Protein AF-A0A383ENG4-F1 (afdb_monomer_lite)

InterPro domains:
  IPR001962 Asparagine synthase [PF00733] (204-230)
  IPR014729 Rossmann-like alpha/beta/alpha sandwich fold [G3DSA:3.40.50.620] (189-230)
  IPR017932 Glutamine amidotransferase type 2 domain [PF13537] (12-129)
  IPR017932 Glutamine amidotransferase type 2 domain [PS51278] (1-176)
  IPR029055 Nucleophile aminohydrolases, N-terminal [G3DSA:3.60.20.10] (2-185)
  IPR029055 Nucleophile aminohydrolases, N-terminal [SSF56235] (5-185)
  IPR033738 Asparagine synthase, N-terminal domain [cd00712] (1-185)
  IPR051786 Asparagine Synthetase/Amidase [PTHR43284] (6-230)

pLDDT: mean 93.44, std 6.26, range [70.19, 98.75]

Foldseek 3Di:
DDDDPQDDDDDDDDAWWFNDPPDPQDAAPVNQKTKDKDKAFLCLVVLVVVLVVVPGDDPTRGSRVSLRSLCVVPPLLSLVPTDIAIWMWMAGNVQRKIKTAGAQQNNQWKKWFQFPLDIFIDSDPVVRVVPVRFAAAADVVQVVCCVVVVHGDFQDDRGPRMGIQDHQWMWMDHPSDIDIDRNDDDDPCVPVPDPDDPVVVVVVVVVVVVVVVVSVPDTPDDDDDDDDPD

Sequence (230 aa):
FHSGPQVCLGMRRLKVIDLMTGAQPMSDEHNRIHLVFNGEIYNFRELRDRLQAKGHQFKTQSDTEVIIHLYEDEGEDFVRHLRGMFAIALWDSVDRTLVLARDRLGKKPLYYALTDGRLCFASELTALVEDSSIDTDLDPIAIDEYLTYLFIPHPRTPYRGAKKLPPATVAVFRDGQLRQNRYWTVDYRLGETDRRSEEDLVDELDDRLCESVRLRLESDVPLGAFLSGG

Structure (mmCIF, N/CA/C/O backbone):
data_AF-A0A383ENG4-F1
#
_entry.id   AF-A0A383ENG4-F1
#
loop_
_atom_site.group_PDB
_atom_site.id
_atom_site.type_symbol
_atom_site.label_atom_id
_atom_site.label_alt_id
_atom_site.label_comp_id
_atom_site.label_asym_id
_atom_site.label_entity_id
_atom_site.label_seq_id
_atom_site.pdbx_PDB_ins_code
_atom_site.Cartn_x
_atom_site.Cartn_y
_atom_site.Cartn_z
_atom_site.occupancy
_atom_site.B_iso_or_equiv
_atom_site.auth_seq_id
_atom_site.auth_comp_id
_atom_site.auth_asym_id
_atom_site.auth_atom_id
_atom_site.pdbx_PDB_model_num
ATOM 1 N N . PHE A 1 1 ? 2.887 -2.446 19.125 1.00 83.25 1 PHE A N 1
ATOM 2 C CA . PHE A 1 1 ? 1.531 -2.033 18.710 1.00 83.25 1 PHE A CA 1
ATOM 3 C C . PHE A 1 1 ? 1.267 -0.640 19.266 1.00 83.25 1 PHE A C 1
ATOM 5 O O . PHE A 1 1 ? 1.902 -0.270 20.245 1.00 83.25 1 PHE A O 1
ATOM 12 N N . HIS A 1 2 ? 0.379 0.121 18.638 1.00 87.69 2 HIS A N 1
ATOM 13 C CA . HIS A 1 2 ? -0.163 1.390 19.116 1.00 87.69 2 HIS A CA 1
ATOM 14 C C . HIS A 1 2 ? -1.651 1.159 19.370 1.00 87.69 2 HIS A C 1
ATOM 16 O O . HIS A 1 2 ? -2.328 0.585 18.520 1.00 87.69 2 HIS A O 1
ATOM 22 N N . SER A 1 3 ? -2.142 1.560 20.536 1.00 91.50 3 SER A N 1
ATOM 23 C CA . SER A 1 3 ? -3.540 1.394 20.927 1.00 91.50 3 SER A CA 1
ATOM 24 C C . SER A 1 3 ? -4.029 2.722 21.477 1.00 91.50 3 SER A C 1
ATOM 26 O O . SER A 1 3 ? -3.598 3.143 22.549 1.00 91.50 3 SER A O 1
ATOM 28 N N . GLY A 1 4 ? -4.906 3.379 20.731 1.00 87.69 4 GLY A N 1
ATOM 29 C CA . GLY A 1 4 ? -5.598 4.593 21.139 1.00 87.69 4 GLY A CA 1
ATOM 30 C C . GLY A 1 4 ? -7.110 4.363 21.223 1.00 87.69 4 GLY A C 1
ATOM 31 O O . GLY A 1 4 ? -7.597 3.301 20.838 1.00 87.69 4 GLY A O 1
ATOM 32 N N . PRO A 1 5 ? -7.887 5.358 21.682 1.00 84.44 5 PRO A N 1
ATOM 33 C CA . PRO A 1 5 ? -9.343 5.230 21.793 1.00 84.44 5 PRO A CA 1
ATOM 34 C C . PRO A 1 5 ? -10.063 4.989 20.456 1.00 84.44 5 PRO A C 1
ATOM 36 O O . PRO A 1 5 ? -11.175 4.475 20.448 1.00 84.44 5 PRO A O 1
ATOM 39 N N . GLN A 1 6 ? -9.454 5.401 19.338 1.00 90.19 6 GLN A N 1
ATOM 40 C CA . GLN A 1 6 ? -10.071 5.391 18.004 1.00 90.19 6 GLN A CA 1
ATOM 41 C C . GLN A 1 6 ? -9.390 4.439 17.017 1.00 90.19 6 GLN A C 1
ATOM 43 O O . GLN A 1 6 ? -9.968 4.131 15.979 1.00 90.19 6 GLN A O 1
ATOM 48 N N . VAL A 1 7 ? -8.172 3.980 17.318 1.00 94.19 7 VAL A N 1
ATOM 49 C CA . VAL A 1 7 ? -7.390 3.144 16.407 1.00 94.19 7 VAL A CA 1
ATOM 50 C C . VAL A 1 7 ? -6.487 2.189 17.179 1.00 94.19 7 VAL A C 1
ATOM 52 O O . VAL A 1 7 ? -5.879 2.557 18.186 1.00 94.19 7 VAL A O 1
ATOM 55 N N . CYS A 1 8 ? -6.346 0.976 16.655 1.00 94.56 8 CYS A N 1
ATOM 56 C CA . CYS A 1 8 ? -5.338 0.016 17.078 1.00 94.56 8 CYS A CA 1
ATOM 57 C C . CYS A 1 8 ? -4.492 -0.370 15.862 1.00 94.56 8 CYS A C 1
ATOM 59 O O . CYS A 1 8 ? -5.024 -0.832 14.857 1.00 94.56 8 CYS A O 1
ATOM 61 N N . LEU A 1 9 ? -3.174 -0.188 15.955 1.00 95.69 9 LEU A N 1
ATOM 62 C CA . LEU A 1 9 ? -2.215 -0.520 14.902 1.00 95.69 9 LEU A CA 1
ATOM 63 C C . LEU A 1 9 ? -1.193 -1.532 15.429 1.00 95.69 9 LEU A C 1
ATOM 65 O O . LEU A 1 9 ? -0.516 -1.307 16.437 1.00 95.69 9 LEU A O 1
ATOM 69 N N . GLY A 1 10 ? -1.045 -2.655 14.733 1.00 92.88 10 GLY A N 1
ATOM 70 C CA . GLY A 1 10 ? -0.107 -3.722 15.076 1.00 92.88 10 GLY A CA 1
ATOM 71 C C . GLY A 1 10 ? 0.861 -4.007 13.935 1.00 92.88 10 GLY A C 1
ATOM 72 O O . GLY A 1 10 ? 0.494 -3.905 12.770 1.00 92.88 10 GLY A O 1
ATOM 73 N N . MET A 1 11 ? 2.096 -4.385 14.269 1.00 92.06 11 MET A N 1
ATOM 74 C CA . MET A 1 11 ? 3.079 -4.833 13.285 1.00 92.06 11 MET A CA 1
ATOM 75 C C . MET A 1 11 ? 3.962 -5.932 13.871 1.00 92.06 11 MET A C 1
ATOM 77 O O . MET A 1 11 ? 4.485 -5.792 14.978 1.00 92.06 11 MET A O 1
ATOM 81 N N . ARG A 1 12 ? 4.172 -6.999 13.094 1.00 86.06 12 ARG A N 1
ATOM 82 C CA . ARG A 1 12 ? 5.253 -7.968 13.302 1.00 86.06 12 ARG A CA 1
ATOM 83 C C . ARG A 1 12 ? 6.287 -7.753 12.203 1.00 86.06 12 ARG A C 1
ATOM 85 O O . ARG A 1 12 ? 6.073 -8.126 11.055 1.00 86.06 12 ARG A O 1
ATOM 92 N N . ARG A 1 13 ? 7.387 -7.092 12.556 1.00 81.75 13 ARG A N 1
ATOM 93 C CA . ARG A 1 13 ? 8.372 -6.585 11.598 1.00 81.75 13 ARG A CA 1
ATOM 94 C C . ARG A 1 13 ? 9.387 -7.649 11.176 1.00 81.75 13 ARG A C 1
ATOM 96 O O . ARG A 1 13 ? 10.045 -8.233 12.032 1.00 81.75 13 ARG A O 1
ATOM 103 N N . LEU A 1 14 ? 9.589 -7.801 9.866 1.00 78.12 14 LEU A N 1
ATOM 104 C CA . LEU A 1 14 ? 10.816 -8.371 9.302 1.00 78.12 14 LEU A CA 1
ATOM 105 C C . LEU A 1 14 ? 11.847 -7.243 9.161 1.00 78.12 14 LEU A C 1
ATOM 107 O O . LEU A 1 14 ? 11.573 -6.243 8.501 1.00 78.12 14 LEU A O 1
ATOM 111 N N . LYS A 1 15 ? 13.000 -7.362 9.821 1.00 79.12 15 LYS A N 1
ATOM 112 C CA . LYS A 1 15 ? 14.029 -6.313 9.829 1.00 79.12 15 LYS A CA 1
ATOM 113 C C . LYS A 1 15 ? 14.985 -6.503 8.643 1.00 79.12 15 LYS A C 1
ATOM 115 O O . LYS A 1 15 ? 15.736 -7.472 8.649 1.00 79.12 15 LYS A O 1
ATOM 120 N N . VAL A 1 16 ? 14.938 -5.602 7.656 1.00 72.31 16 VAL A N 1
ATOM 121 C CA . VAL A 1 16 ? 15.800 -5.633 6.449 1.00 72.31 16 VAL A CA 1
ATOM 122 C C . VAL A 1 16 ? 16.576 -4.323 6.279 1.00 72.31 16 VAL A C 1
ATOM 124 O O . VAL A 1 16 ? 17.795 -4.363 6.189 1.00 72.31 16 VAL A O 1
ATOM 127 N N . ILE A 1 17 ? 15.885 -3.178 6.306 1.00 72.62 17 ILE A N 1
ATOM 128 C CA . ILE A 1 17 ? 16.472 -1.823 6.317 1.00 72.62 17 ILE A CA 1
ATOM 129 C C . ILE A 1 17 ? 16.330 -1.248 7.722 1.00 72.62 17 ILE A C 1
ATOM 131 O O . ILE A 1 17 ? 15.268 -1.391 8.313 1.00 72.62 17 ILE A O 1
ATOM 135 N N . ASP A 1 18 ? 17.345 -0.588 8.265 1.00 72.06 18 ASP A N 1
ATOM 136 C CA . ASP A 1 18 ? 17.361 0.018 9.595 1.00 72.06 18 ASP A CA 1
ATOM 137 C C . ASP A 1 18 ? 16.889 -0.955 10.695 1.00 72.06 18 ASP A C 1
ATOM 139 O O . ASP A 1 18 ? 15.727 -1.008 11.134 1.00 72.06 18 ASP A O 1
ATOM 143 N N . LEU A 1 19 ? 17.828 -1.786 11.143 1.00 71.69 19 LEU A N 1
ATOM 144 C CA . LEU A 1 19 ? 17.577 -2.860 12.107 1.00 71.69 19 LEU A CA 1
ATOM 145 C C . LEU A 1 19 ? 17.251 -2.347 13.523 1.00 71.69 19 LEU A C 1
ATOM 147 O O . LEU A 1 19 ? 16.670 -3.094 14.328 1.00 71.69 19 LEU A O 1
ATOM 151 N N . MET A 1 20 ? 17.601 -1.091 13.815 1.00 70.19 20 MET A N 1
ATOM 152 C CA . MET A 1 20 ? 17.610 -0.528 15.165 1.00 70.19 20 MET A CA 1
ATOM 153 C C . MET A 1 20 ? 16.510 0.509 15.380 1.00 70.19 20 MET A C 1
ATOM 155 O O . MET A 1 20 ? 15.777 0.394 16.361 1.00 70.19 20 MET A O 1
ATOM 159 N N . THR A 1 21 ? 16.357 1.477 14.474 1.00 74.62 21 THR A N 1
ATOM 160 C CA . THR A 1 21 ? 15.450 2.622 14.653 1.00 74.62 21 THR A CA 1
ATOM 161 C C . THR A 1 21 ? 14.155 2.530 13.848 1.00 74.62 21 THR A C 1
ATOM 163 O O . THR A 1 21 ? 13.202 3.235 14.162 1.00 74.62 21 THR A O 1
ATOM 166 N N . GLY A 1 22 ? 14.036 1.581 12.913 1.00 75.31 22 GLY A N 1
ATOM 167 C CA . GLY A 1 22 ? 12.815 1.332 12.128 1.00 75.31 22 GLY A CA 1
ATOM 168 C C . GLY A 1 22 ? 11.678 0.621 12.883 1.00 75.31 22 GLY A C 1
ATOM 169 O O . GLY A 1 22 ? 11.011 -0.248 12.317 1.00 75.31 22 GLY A O 1
ATOM 170 N N . ALA A 1 23 ? 11.490 0.887 14.178 1.00 86.12 23 ALA A N 1
ATOM 171 C CA . ALA A 1 23 ? 10.415 0.275 14.961 1.00 86.12 23 ALA A CA 1
ATOM 172 C C . ALA A 1 23 ? 9.034 0.760 14.486 1.00 86.12 23 ALA A C 1
ATOM 174 O O . ALA A 1 23 ? 8.867 1.915 14.108 1.00 86.12 23 ALA A O 1
ATOM 175 N N . GLN A 1 24 ? 8.040 -0.134 14.518 1.00 90.81 24 GLN A N 1
ATOM 176 C CA . GLN A 1 24 ? 6.669 0.169 14.107 1.00 90.81 24 GLN A CA 1
ATOM 177 C C . GLN A 1 24 ? 5.644 -0.293 15.164 1.00 90.81 24 GLN A C 1
ATOM 179 O O . GLN A 1 24 ? 5.852 -1.341 15.790 1.00 90.81 24 GLN A O 1
ATOM 184 N N . PRO A 1 25 ? 4.510 0.411 15.346 1.00 94.06 25 PRO A N 1
ATOM 185 C CA . PRO A 1 25 ? 4.087 1.605 14.604 1.00 94.06 25 PRO A CA 1
ATOM 186 C C . PRO A 1 25 ? 5.011 2.808 14.817 1.00 94.06 25 PRO A C 1
ATOM 188 O O . PRO A 1 25 ? 5.481 3.026 15.931 1.00 94.06 25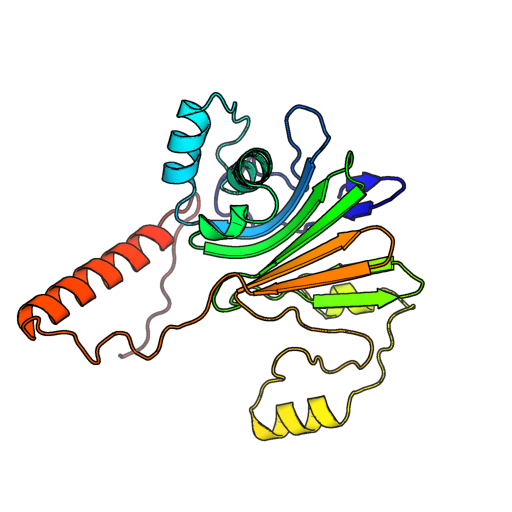 PRO A O 1
ATOM 191 N N . MET A 1 26 ? 5.301 3.528 13.738 1.00 94.56 26 MET A N 1
ATOM 192 C CA . MET A 1 26 ? 6.148 4.723 13.744 1.00 94.56 26 MET A CA 1
ATOM 193 C C . MET A 1 26 ? 5.263 5.965 13.818 1.00 94.56 26 MET A C 1
ATOM 195 O O . MET A 1 26 ? 4.140 5.929 13.317 1.00 94.56 26 MET A O 1
ATOM 199 N N . SER A 1 27 ? 5.744 7.044 14.430 1.00 94.75 27 SER A N 1
ATOM 200 C CA . SER A 1 27 ? 5.026 8.316 14.483 1.00 94.75 27 SER A CA 1
ATOM 201 C C . SER A 1 27 ? 5.894 9.498 14.082 1.00 94.75 27 SER A C 1
ATOM 203 O O . SER A 1 27 ? 7.119 9.426 14.178 1.00 94.75 27 SER A O 1
ATOM 205 N N . ASP A 1 28 ? 5.234 10.582 13.686 1.00 93.81 28 ASP A N 1
ATOM 206 C CA . ASP A 1 28 ? 5.845 11.895 13.464 1.00 93.81 28 ASP A CA 1
ATOM 207 C C . ASP A 1 28 ? 6.369 12.527 14.776 1.00 93.81 28 ASP A C 1
ATOM 209 O O . ASP A 1 28 ? 6.313 11.954 15.874 1.00 93.81 28 ASP A O 1
ATOM 213 N N . GLU A 1 29 ? 6.893 13.747 14.671 1.00 91.50 29 GLU A N 1
ATOM 214 C CA . GLU A 1 29 ? 7.417 14.574 15.766 1.00 91.50 29 GLU A CA 1
ATOM 215 C C . GLU A 1 29 ? 6.371 14.887 16.821 1.00 91.50 29 GLU A C 1
ATOM 217 O O . GLU A 1 29 ? 6.707 14.965 18.006 1.00 91.50 29 GLU A O 1
ATOM 222 N N . HIS A 1 30 ? 5.115 15.010 16.406 1.00 91.19 30 HIS A N 1
ATOM 223 C CA . HIS A 1 30 ? 4.033 15.480 17.254 1.00 91.19 30 HIS A CA 1
ATOM 224 C C . HIS A 1 30 ? 3.153 14.347 17.794 1.00 91.19 30 HIS A C 1
ATOM 226 O O . HIS A 1 30 ? 2.215 14.626 18.538 1.00 91.19 30 HIS A O 1
ATOM 232 N N . ASN A 1 31 ? 3.455 13.078 17.476 1.00 91.50 31 ASN A N 1
ATOM 233 C CA . ASN A 1 31 ? 2.575 11.930 17.744 1.00 91.50 31 ASN A CA 1
ATOM 234 C C . ASN A 1 31 ? 1.152 12.138 17.193 1.00 91.50 31 ASN A C 1
ATOM 236 O O . ASN A 1 31 ? 0.167 11.712 17.796 1.00 91.50 31 ASN A O 1
ATOM 240 N N . ARG A 1 32 ? 1.045 12.836 16.062 1.00 93.50 32 ARG A N 1
ATOM 241 C CA . ARG A 1 32 ? -0.195 13.050 15.328 1.00 93.50 32 ARG A CA 1
ATOM 242 C C . ARG A 1 32 ? -0.447 11.908 14.352 1.00 93.50 32 ARG A C 1
ATOM 244 O O . ARG A 1 32 ? -1.579 11.421 14.276 1.00 93.50 32 ARG A O 1
ATOM 251 N N . ILE A 1 33 ? 0.579 11.548 13.585 1.00 96.00 33 ILE A N 1
ATOM 252 C CA . ILE A 1 33 ? 0.518 10.550 12.522 1.00 96.00 33 ILE A CA 1
ATOM 253 C C . ILE A 1 33 ? 1.112 9.253 13.053 1.00 96.00 33 ILE A C 1
ATOM 255 O O . ILE A 1 33 ? 2.195 9.255 13.630 1.00 96.00 33 ILE A O 1
ATOM 259 N N . HIS A 1 34 ? 0.422 8.134 12.841 1.00 96.31 34 HIS A N 1
ATOM 260 C CA . HIS A 1 34 ? 0.905 6.806 13.209 1.00 96.31 34 HIS A CA 1
ATOM 261 C C . HIS A 1 34 ? 0.855 5.861 12.013 1.00 96.31 34 HIS A C 1
ATOM 263 O O . HIS A 1 34 ? -0.188 5.695 11.390 1.00 96.31 34 HIS A O 1
ATOM 269 N N . LEU A 1 35 ? 1.967 5.197 11.719 1.00 96.69 35 LEU A N 1
ATOM 270 C CA . LEU A 1 35 ? 2.151 4.385 10.523 1.00 96.69 35 LEU A CA 1
ATOM 271 C C . LEU A 1 35 ? 2.521 2.942 10.875 1.00 96.69 35 LEU A C 1
ATOM 273 O O . LEU A 1 35 ? 3.434 2.690 11.665 1.00 96.69 35 LEU A O 1
ATOM 277 N N . VAL A 1 36 ? 1.863 1.992 10.212 1.00 96.62 36 VAL A N 1
ATOM 278 C CA . VAL A 1 36 ? 2.361 0.624 10.021 1.00 96.62 36 VAL A CA 1
ATOM 279 C C . VAL A 1 36 ? 2.479 0.305 8.535 1.00 96.62 36 VAL A C 1
ATOM 281 O O . VAL A 1 36 ? 1.698 0.767 7.703 1.00 96.62 36 VAL A O 1
ATOM 284 N N . PHE A 1 37 ? 3.482 -0.494 8.204 1.00 92.38 37 PHE A N 1
ATOM 285 C CA . PHE A 1 37 ? 3.969 -0.664 6.849 1.00 92.38 37 PHE A CA 1
ATOM 286 C C . PHE A 1 37 ? 4.561 -2.065 6.663 1.00 92.38 37 PHE A C 1
ATOM 288 O O . PHE A 1 37 ? 5.521 -2.450 7.334 1.00 92.38 37 PHE A O 1
ATOM 295 N N . ASN A 1 38 ? 3.999 -2.826 5.721 1.00 94.88 38 ASN A N 1
ATOM 296 C CA . ASN A 1 38 ? 4.577 -4.073 5.222 1.00 94.88 38 ASN A CA 1
ATOM 297 C C . ASN A 1 38 ? 5.061 -3.842 3.797 1.00 94.88 38 ASN A C 1
ATOM 299 O O . ASN A 1 38 ? 4.254 -3.724 2.874 1.00 94.88 38 ASN A O 1
ATOM 303 N N . GLY A 1 39 ? 6.372 -3.805 3.607 1.00 93.88 39 GLY A N 1
ATOM 304 C CA . GLY A 1 39 ? 6.907 -3.415 2.323 1.00 93.88 39 GLY A CA 1
ATOM 305 C C . GLY A 1 39 ? 8.351 -2.986 2.374 1.00 93.88 39 GLY A C 1
ATOM 306 O O . GLY A 1 39 ? 9.057 -3.261 3.340 1.00 93.88 39 GLY A O 1
ATOM 307 N N . GLU A 1 40 ? 8.731 -2.327 1.292 1.00 95.00 40 GLU A N 1
ATOM 308 C CA . GLU A 1 40 ? 9.981 -1.606 1.140 1.00 95.00 40 GLU A CA 1
ATOM 309 C C . GLU A 1 40 ? 9.774 -0.453 0.148 1.00 95.00 40 GLU A C 1
ATOM 311 O O . GLU A 1 40 ? 9.140 -0.650 -0.902 1.00 95.00 40 GLU A O 1
ATOM 316 N N . ILE A 1 41 ? 10.280 0.738 0.478 1.00 96.50 41 ILE A N 1
ATOM 317 C CA . ILE A 1 41 ? 10.294 1.901 -0.422 1.00 96.50 41 ILE A CA 1
ATOM 318 C C . ILE A 1 41 ? 11.693 2.048 -1.023 1.00 96.50 41 ILE A C 1
ATOM 320 O O . ILE A 1 41 ? 12.602 2.575 -0.398 1.00 96.50 41 ILE A O 1
ATOM 324 N N . TYR A 1 42 ? 11.859 1.628 -2.272 1.00 94.94 42 TYR A N 1
ATOM 325 C CA . TYR A 1 42 ? 13.150 1.562 -2.959 1.00 94.94 42 TYR A CA 1
ATOM 326 C C . TYR A 1 42 ? 13.799 2.926 -3.218 1.00 94.94 42 TYR A C 1
ATOM 328 O O . TYR A 1 42 ? 15.015 3.026 -3.314 1.00 94.94 42 TYR A O 1
ATOM 336 N N . ASN A 1 43 ? 13.005 3.989 -3.369 1.00 95.31 43 ASN A N 1
ATOM 337 C CA . ASN A 1 43 ? 13.520 5.344 -3.587 1.00 95.31 43 ASN A CA 1
ATOM 338 C C . ASN A 1 43 ? 13.559 6.190 -2.304 1.00 95.31 43 ASN A C 1
ATOM 340 O O . ASN A 1 43 ? 13.550 7.416 -2.383 1.00 95.31 43 ASN A O 1
ATOM 344 N N . PHE A 1 44 ? 13.590 5.571 -1.115 1.00 95.56 44 PHE A N 1
ATOM 345 C CA . PHE A 1 44 ? 13.491 6.316 0.144 1.00 95.56 44 PHE A CA 1
ATOM 346 C C . PHE A 1 44 ? 14.643 7.306 0.369 1.00 95.56 44 PHE A C 1
ATOM 348 O O . PHE A 1 44 ? 14.396 8.367 0.928 1.00 95.56 44 PHE A O 1
ATOM 355 N N . ARG A 1 45 ? 15.872 7.024 -0.092 1.00 94.38 45 ARG A N 1
ATOM 356 C CA . ARG A 1 45 ? 16.996 7.976 0.034 1.00 94.38 45 ARG A CA 1
ATOM 357 C C . ARG A 1 45 ? 16.753 9.266 -0.742 1.00 94.38 45 ARG A C 1
ATOM 359 O O . ARG A 1 45 ? 16.848 10.343 -0.172 1.00 94.38 45 ARG A O 1
ATOM 366 N N . GLU A 1 46 ? 16.348 9.145 -2.004 1.00 95.62 46 GLU A N 1
ATOM 367 C CA . GLU A 1 46 ? 15.985 10.288 -2.852 1.00 95.62 46 GLU A CA 1
ATOM 368 C C . GLU A 1 46 ? 14.849 11.106 -2.218 1.00 95.62 46 GLU A C 1
ATOM 370 O O . GLU A 1 46 ? 14.910 12.333 -2.133 1.00 95.62 46 GLU A O 1
ATOM 375 N N . LEU A 1 47 ? 13.813 10.416 -1.730 1.00 97.38 47 LEU A N 1
ATOM 376 C CA . LEU A 1 47 ? 12.679 11.055 -1.067 1.00 97.38 47 LEU A CA 1
ATOM 377 C C . LEU A 1 47 ? 13.101 11.758 0.223 1.00 97.38 47 LEU A C 1
ATOM 379 O O . LEU A 1 47 ? 12.639 12.866 0.487 1.00 97.38 47 LEU A O 1
ATOM 383 N N . ARG A 1 48 ? 13.990 11.141 1.002 1.00 97.00 48 ARG A N 1
ATOM 384 C CA . ARG A 1 48 ? 14.533 11.718 2.226 1.00 97.00 48 ARG A CA 1
ATOM 385 C C . ARG A 1 48 ? 15.318 12.987 1.945 1.00 97.00 48 ARG A C 1
ATOM 387 O O . ARG A 1 48 ? 15.023 13.993 2.578 1.00 97.00 48 ARG A O 1
ATOM 394 N N . ASP A 1 49 ? 16.253 12.962 0.999 1.00 97.00 49 ASP A N 1
ATOM 395 C CA . ASP A 1 49 ? 17.057 14.137 0.644 1.00 97.00 49 ASP A CA 1
ATOM 396 C C . ASP A 1 49 ? 16.144 15.301 0.229 1.00 97.00 49 ASP A C 1
ATOM 398 O O . ASP A 1 49 ? 16.294 16.434 0.693 1.00 97.00 49 ASP A O 1
ATOM 402 N N . ARG A 1 50 ? 15.115 14.999 -0.576 1.00 97.56 50 ARG A N 1
ATOM 403 C CA . ARG A 1 50 ? 14.087 15.962 -0.988 1.00 97.56 50 ARG A CA 1
ATOM 404 C C . ARG A 1 50 ? 13.310 16.543 0.197 1.00 97.56 50 ARG A C 1
ATOM 406 O O . ARG A 1 50 ? 13.056 17.743 0.220 1.00 97.56 50 ARG A O 1
ATOM 413 N N . LEU A 1 51 ? 12.909 15.713 1.157 1.00 97.50 51 LEU A N 1
ATOM 414 C CA . LEU A 1 51 ? 12.149 16.140 2.337 1.00 97.50 51 LEU A CA 1
ATOM 415 C C . LEU A 1 51 ? 13.020 16.924 3.328 1.00 97.50 51 LEU A C 1
ATOM 417 O O . LEU A 1 51 ? 12.583 17.945 3.854 1.00 97.50 51 LEU A O 1
ATOM 421 N N . GLN A 1 52 ? 14.276 16.522 3.527 1.00 97.06 52 GLN A N 1
ATOM 422 C CA . GLN A 1 52 ? 15.240 17.263 4.343 1.00 97.06 52 GLN A CA 1
ATOM 423 C C . GLN A 1 52 ? 15.517 18.651 3.761 1.00 97.06 52 GLN A C 1
ATOM 425 O O . GLN A 1 52 ? 15.563 19.628 4.506 1.00 97.06 52 GLN A O 1
ATOM 430 N N . ALA A 1 53 ? 15.614 18.768 2.433 1.00 97.50 53 ALA A N 1
ATOM 431 C CA . ALA A 1 53 ? 15.734 20.062 1.761 1.00 97.50 53 ALA A CA 1
ATOM 432 C C . ALA A 1 53 ? 14.510 20.976 1.981 1.00 97.50 53 ALA A C 1
ATOM 434 O O . ALA A 1 53 ? 14.643 22.197 1.915 1.00 97.50 53 ALA A O 1
ATOM 435 N N . LYS A 1 54 ? 13.334 20.406 2.281 1.00 96.94 54 LYS A N 1
ATOM 436 C CA . LYS A 1 54 ? 12.122 21.143 2.679 1.00 96.94 54 LYS A CA 1
ATOM 437 C C . LYS A 1 54 ? 12.033 21.423 4.188 1.00 96.94 54 LYS A C 1
ATOM 439 O O . LYS A 1 54 ? 11.107 22.104 4.615 1.00 96.94 54 LYS A O 1
ATOM 444 N N . GLY A 1 55 ? 12.988 20.942 4.988 1.00 96.38 55 GLY A N 1
ATOM 445 C CA . GLY A 1 55 ? 13.069 21.195 6.430 1.00 96.38 55 GLY A CA 1
ATOM 446 C C . GLY A 1 55 ? 12.578 20.056 7.330 1.00 96.38 55 GLY A C 1
ATOM 447 O O . GLY A 1 55 ? 12.598 20.223 8.550 1.00 96.38 55 GLY A O 1
ATOM 448 N N . HIS A 1 56 ? 12.184 18.907 6.768 1.00 96.00 56 HIS A N 1
ATOM 449 C CA . HIS A 1 56 ? 11.794 17.732 7.556 1.00 96.00 56 HIS A CA 1
ATOM 450 C C . HIS A 1 56 ? 12.979 17.157 8.338 1.00 96.00 56 HIS A C 1
ATOM 452 O O . HIS A 1 56 ? 14.091 17.029 7.814 1.00 96.00 56 HIS A O 1
ATOM 458 N N . GLN A 1 57 ? 12.739 16.785 9.595 1.00 93.19 57 GLN A N 1
ATOM 459 C CA . GLN A 1 57 ? 13.756 16.233 10.488 1.00 93.19 57 GLN A CA 1
ATOM 460 C C . GLN A 1 57 ? 13.512 14.746 10.711 1.00 93.19 57 GLN A C 1
ATOM 462 O O . GLN A 1 57 ? 12.536 14.367 11.335 1.00 93.19 57 GLN A O 1
ATOM 467 N N . PHE A 1 58 ? 14.450 13.921 10.255 1.00 93.56 58 PHE A N 1
ATOM 468 C CA . PHE A 1 58 ? 14.362 12.470 10.386 1.00 93.56 58 PHE A CA 1
ATOM 469 C C . PHE A 1 58 ? 15.056 11.983 11.658 1.00 93.56 58 PHE A C 1
ATOM 471 O O . PHE A 1 58 ? 16.200 12.358 11.933 1.00 93.56 58 PHE A O 1
ATOM 478 N N . LYS A 1 59 ? 14.406 11.075 12.378 1.00 90.62 59 LYS A N 1
ATOM 479 C CA . LYS A 1 59 ? 14.903 10.406 13.587 1.00 90.62 59 LYS A CA 1
ATOM 480 C C . LYS A 1 59 ? 15.503 9.034 13.300 1.00 90.62 59 LYS A C 1
ATOM 482 O O . LYS A 1 59 ? 16.260 8.516 14.119 1.00 90.62 59 LYS A O 1
ATOM 487 N N . THR A 1 60 ? 15.157 8.433 12.168 1.00 90.06 60 THR A N 1
ATOM 488 C CA . THR A 1 60 ? 15.550 7.076 11.785 1.00 90.06 60 THR A CA 1
ATOM 489 C C . THR A 1 60 ? 16.335 7.081 10.475 1.00 90.06 60 THR A C 1
ATOM 491 O O . THR A 1 60 ? 16.547 8.117 9.839 1.00 90.06 60 THR A O 1
ATOM 494 N N . GLN A 1 61 ? 16.828 5.912 10.075 1.00 86.94 61 GLN A N 1
ATOM 495 C CA . GLN A 1 61 ? 17.387 5.683 8.741 1.00 86.94 61 GLN A CA 1
ATOM 496 C C . GLN A 1 61 ? 16.461 4.789 7.900 1.00 86.94 61 GLN A C 1
ATOM 498 O O . GLN A 1 61 ? 16.854 4.325 6.834 1.00 86.94 61 GLN A O 1
ATOM 503 N N . SER A 1 62 ? 15.238 4.544 8.381 1.00 88.00 62 SER A N 1
ATOM 504 C CA . SER A 1 62 ? 14.282 3.632 7.770 1.00 88.00 62 SER A CA 1
ATOM 505 C C . SER A 1 62 ? 13.524 4.296 6.628 1.00 88.00 62 SER A C 1
ATOM 507 O O . SER A 1 62 ? 13.102 5.449 6.698 1.00 88.00 62 SER A O 1
ATOM 509 N N . ASP A 1 63 ? 13.228 3.489 5.620 1.00 92.31 63 ASP A N 1
ATOM 510 C CA . ASP A 1 63 ? 12.263 3.768 4.561 1.00 92.31 63 ASP A CA 1
ATOM 511 C C . ASP A 1 63 ? 10.815 3.990 5.051 1.00 92.31 63 ASP A C 1
ATOM 513 O O . ASP A 1 63 ? 9.954 4.416 4.289 1.00 92.31 63 ASP A O 1
ATOM 517 N N . THR A 1 64 ? 10.522 3.708 6.322 1.00 93.94 64 THR A N 1
ATOM 518 C CA . THR A 1 64 ? 9.196 3.924 6.910 1.00 93.94 64 THR A CA 1
ATOM 519 C C . THR A 1 64 ? 8.938 5.412 7.174 1.00 93.94 64 THR A C 1
ATOM 521 O O . THR A 1 64 ? 7.836 5.894 6.934 1.00 93.94 64 THR A O 1
ATOM 524 N N . GLU A 1 65 ? 9.944 6.165 7.623 1.00 95.44 65 GLU A N 1
ATOM 525 C CA . GLU A 1 65 ? 9.765 7.558 8.059 1.00 95.44 65 GLU A CA 1
ATOM 526 C C . GLU A 1 65 ? 9.472 8.506 6.891 1.00 95.44 65 GLU A C 1
ATOM 528 O O . GLU A 1 65 ? 8.682 9.437 7.028 1.00 95.44 65 GLU A O 1
ATOM 533 N N . VAL A 1 66 ? 10.009 8.219 5.695 1.00 96.69 66 VAL A N 1
ATOM 534 C CA . VAL A 1 66 ? 9.719 9.033 4.499 1.00 96.69 66 VAL A CA 1
ATOM 535 C C . VAL A 1 66 ? 8.230 9.020 4.151 1.00 96.69 66 VAL A C 1
ATOM 537 O O . VAL A 1 66 ? 7.735 9.988 3.590 1.00 96.69 66 VAL A O 1
ATOM 540 N N . ILE A 1 67 ? 7.500 7.949 4.486 1.00 97.69 67 ILE A N 1
ATOM 541 C CA . ILE A 1 67 ? 6.060 7.848 4.221 1.00 97.69 67 ILE A CA 1
ATOM 542 C C . ILE A 1 67 ? 5.287 8.865 5.067 1.00 97.69 67 ILE A C 1
ATOM 544 O O . ILE A 1 67 ? 4.359 9.485 4.555 1.00 97.69 67 ILE A O 1
ATOM 548 N N . ILE A 1 68 ? 5.681 9.045 6.332 1.00 97.12 68 ILE A N 1
ATOM 549 C CA . ILE A 1 68 ? 5.045 9.994 7.256 1.00 97.12 68 ILE A CA 1
ATOM 550 C C . ILE A 1 68 ? 5.205 11.413 6.711 1.00 97.12 68 ILE A C 1
ATOM 552 O O . ILE A 1 68 ? 4.209 12.079 6.446 1.00 97.12 68 ILE A O 1
ATOM 556 N N . HIS A 1 69 ? 6.441 11.826 6.433 1.00 97.50 69 HIS A N 1
ATOM 557 C CA . HIS A 1 69 ? 6.724 13.176 5.945 1.00 97.50 69 HIS A CA 1
ATOM 558 C C . HIS A 1 69 ? 6.178 13.449 4.536 1.00 97.50 69 HIS A C 1
ATOM 560 O O . HIS A 1 69 ? 5.766 14.565 4.231 1.00 97.50 69 HIS A O 1
ATOM 566 N N . LEU A 1 70 ? 6.112 12.439 3.657 1.00 97.75 70 LEU A N 1
ATOM 567 C CA . LEU A 1 70 ? 5.420 12.605 2.374 1.00 97.75 70 LEU A CA 1
ATOM 568 C C . LEU A 1 70 ? 3.918 12.834 2.556 1.00 97.75 70 LEU A C 1
ATOM 570 O O . LEU A 1 70 ? 3.341 13.607 1.797 1.00 97.75 70 LEU A O 1
ATOM 574 N N . TYR A 1 71 ? 3.285 12.160 3.518 1.00 98.00 71 TYR A N 1
ATOM 575 C CA . TYR A 1 71 ? 1.873 12.382 3.821 1.00 98.00 71 TYR A CA 1
ATOM 576 C C . TYR A 1 71 ? 1.633 13.776 4.420 1.00 98.00 71 TYR A C 1
ATOM 578 O O . TYR A 1 71 ? 0.633 14.404 4.086 1.00 98.00 71 TYR A O 1
ATOM 586 N N . GLU A 1 72 ? 2.552 14.295 5.238 1.00 96.62 72 GLU A N 1
ATOM 587 C CA . GLU A 1 72 ? 2.475 15.675 5.746 1.00 96.62 72 GLU A CA 1
ATOM 588 C C . GLU A 1 72 ? 2.479 16.718 4.619 1.00 96.62 72 GLU A C 1
ATOM 590 O O . GLU A 1 72 ? 1.709 17.676 4.670 1.00 96.62 72 GLU A O 1
ATOM 595 N N . ASP A 1 73 ? 3.312 16.514 3.595 1.00 96.56 73 ASP A N 1
ATOM 596 C CA . ASP A 1 73 ? 3.436 17.428 2.453 1.00 96.56 73 ASP A CA 1
ATOM 597 C C . ASP A 1 73 ? 2.289 17.289 1.434 1.00 96.56 73 ASP A C 1
ATOM 599 O O . ASP A 1 73 ? 1.798 18.289 0.912 1.00 96.56 73 ASP A O 1
ATOM 603 N N . GLU A 1 74 ? 1.909 16.054 1.094 1.00 96.88 74 GLU A N 1
ATOM 604 C CA . GLU A 1 74 ? 1.103 15.742 -0.101 1.00 96.88 74 GLU A CA 1
ATOM 605 C C . GLU A 1 74 ? -0.275 15.134 0.239 1.00 96.88 74 GLU A C 1
ATOM 607 O O . GLU A 1 74 ? -1.068 14.831 -0.657 1.00 96.88 74 GLU A O 1
ATOM 612 N N . GLY A 1 75 ? -0.579 14.906 1.521 1.00 96.44 75 GLY A N 1
ATOM 613 C CA . GLY A 1 75 ? -1.812 14.248 1.955 1.00 96.44 75 GLY A CA 1
ATOM 614 C C . GLY A 1 75 ? -1.982 12.874 1.304 1.00 96.44 75 GLY A C 1
ATOM 615 O O . GLY A 1 75 ? -1.039 12.095 1.219 1.00 96.44 75 GLY A O 1
ATOM 616 N N . GLU A 1 76 ? -3.181 12.563 0.803 1.00 95.69 76 GLU A N 1
ATOM 617 C CA . GLU A 1 76 ? -3.504 11.267 0.178 1.00 95.69 76 GLU A CA 1
ATOM 618 C C . GLU A 1 76 ? -2.698 10.952 -1.100 1.00 95.69 76 GLU A C 1
ATOM 620 O O . GLU A 1 76 ? -2.586 9.784 -1.483 1.00 95.69 76 GLU A O 1
ATOM 625 N N . ASP A 1 77 ? -2.124 11.963 -1.762 1.00 97.38 77 ASP A N 1
ATOM 626 C CA . ASP A 1 77 ? -1.372 11.797 -3.011 1.00 97.38 77 ASP A CA 1
ATOM 627 C C . ASP A 1 77 ? 0.090 11.363 -2.791 1.00 97.38 77 ASP A C 1
ATOM 629 O O . ASP A 1 77 ? 0.781 11.020 -3.758 1.00 97.38 77 ASP A O 1
ATOM 633 N N . PHE A 1 78 ? 0.543 11.254 -1.533 1.00 97.88 78 PHE A N 1
ATOM 634 C CA . PHE A 1 78 ? 1.903 10.839 -1.160 1.00 97.88 78 PHE A CA 1
ATOM 635 C C . PHE A 1 78 ? 2.381 9.566 -1.886 1.00 97.88 78 PHE A C 1
ATOM 637 O O . PHE A 1 78 ? 3.543 9.446 -2.287 1.00 97.88 78 PHE A O 1
ATOM 644 N N . VAL A 1 79 ? 1.462 8.621 -2.128 1.00 97.88 79 VAL A N 1
ATOM 645 C CA . VAL A 1 79 ? 1.723 7.329 -2.782 1.00 97.88 79 VAL A CA 1
ATOM 646 C C . VAL A 1 79 ? 2.239 7.450 -4.214 1.00 97.88 79 VAL A C 1
ATOM 648 O O . VAL A 1 79 ? 2.865 6.517 -4.725 1.00 97.88 79 VAL A O 1
ATOM 651 N N . ARG A 1 80 ? 1.994 8.583 -4.885 1.00 97.50 80 ARG A N 1
ATOM 652 C CA . ARG A 1 80 ? 2.431 8.813 -6.269 1.00 97.50 80 ARG A CA 1
ATOM 653 C C . ARG A 1 80 ? 3.951 8.893 -6.378 1.00 97.50 80 ARG A C 1
ATOM 655 O O . ARG A 1 80 ? 4.501 8.516 -7.413 1.00 97.50 80 ARG A O 1
ATOM 662 N N . HIS A 1 81 ? 4.616 9.304 -5.300 1.00 97.62 81 HIS A N 1
ATOM 663 C CA . HIS A 1 81 ? 6.071 9.431 -5.220 1.00 97.62 81 HIS A CA 1
ATOM 664 C C . HIS A 1 81 ? 6.781 8.134 -4.818 1.00 97.62 81 HIS A C 1
ATOM 666 O O . HIS A 1 81 ? 7.999 8.031 -4.963 1.00 97.62 81 HIS A O 1
ATOM 672 N N . LEU A 1 82 ? 6.039 7.135 -4.337 1.00 97.50 82 LEU A N 1
ATOM 673 C CA . LEU A 1 82 ? 6.618 5.894 -3.838 1.00 97.50 82 LEU A CA 1
ATOM 674 C C . LEU A 1 82 ? 6.952 4.933 -4.986 1.00 97.50 82 LEU A C 1
ATOM 676 O O . LEU A 1 82 ? 6.086 4.539 -5.778 1.00 97.50 82 LEU A O 1
ATOM 680 N N . ARG A 1 83 ? 8.213 4.490 -5.035 1.00 96.00 83 ARG A N 1
ATOM 681 C CA . ARG A 1 83 ? 8.656 3.312 -5.790 1.00 96.00 83 ARG A CA 1
ATOM 682 C C . ARG A 1 83 ? 8.927 2.211 -4.780 1.00 96.00 83 ARG A C 1
ATOM 684 O O . ARG A 1 83 ? 9.817 2.342 -3.956 1.00 96.00 83 ARG A O 1
ATOM 691 N N . GLY A 1 84 ? 8.162 1.130 -4.826 1.00 95.38 84 GLY A N 1
ATOM 692 C CA . GLY A 1 84 ? 8.260 0.109 -3.794 1.00 95.38 84 GLY A CA 1
ATOM 693 C C . GLY A 1 84 ? 7.258 -1.014 -3.967 1.00 95.38 84 GLY A C 1
ATOM 694 O O . GLY A 1 84 ? 6.417 -0.998 -4.868 1.00 95.38 84 GLY A O 1
ATOM 695 N N . MET A 1 85 ? 7.347 -1.972 -3.056 1.00 96.00 85 MET A N 1
ATOM 696 C CA . MET A 1 85 ? 6.305 -2.961 -2.803 1.00 96.00 85 MET A CA 1
ATOM 697 C C . MET A 1 85 ? 5.751 -2.676 -1.418 1.00 96.00 85 MET A C 1
ATOM 699 O O . MET A 1 85 ? 6.527 -2.624 -0.470 1.00 96.00 85 MET A O 1
ATOM 703 N N . PHE A 1 86 ? 4.453 -2.450 -1.265 1.00 97.38 86 PHE A N 1
ATOM 704 C CA . PHE A 1 86 ? 3.950 -1.938 0.003 1.00 97.38 86 PHE A CA 1
ATOM 705 C C . PHE A 1 86 ? 2.461 -2.156 0.233 1.00 97.38 86 PHE A C 1
ATOM 707 O O . PHE A 1 86 ? 1.633 -2.081 -0.675 1.00 97.38 86 PHE A O 1
ATOM 714 N N . ALA A 1 87 ? 2.151 -2.382 1.504 1.00 98.00 87 ALA A N 1
ATOM 715 C CA . ALA A 1 87 ? 0.848 -2.224 2.116 1.00 98.00 87 ALA A CA 1
ATOM 716 C C . ALA A 1 87 ? 1.029 -1.291 3.321 1.00 98.00 87 ALA A C 1
ATOM 718 O O . ALA A 1 87 ? 1.782 -1.601 4.247 1.00 98.00 87 ALA A O 1
ATOM 719 N N . ILE A 1 88 ? 0.380 -0.134 3.269 1.00 98.38 88 ILE A N 1
ATOM 720 C CA . ILE A 1 88 ? 0.498 0.957 4.238 1.00 98.38 88 ILE A CA 1
ATOM 721 C C . ILE A 1 88 ? -0.826 1.097 4.979 1.00 98.38 88 ILE A C 1
ATOM 723 O O . ILE A 1 88 ? -1.883 1.021 4.351 1.00 98.38 88 ILE A O 1
ATOM 727 N N . ALA A 1 89 ? -0.756 1.343 6.285 1.00 98.25 89 ALA A N 1
ATOM 728 C CA . ALA A 1 89 ? -1.852 1.894 7.066 1.00 98.25 89 ALA A CA 1
ATOM 729 C C . ALA A 1 89 ? -1.337 3.057 7.921 1.00 98.25 89 ALA A C 1
ATOM 731 O O . ALA A 1 89 ? -0.469 2.873 8.776 1.00 98.25 89 ALA A O 1
ATOM 732 N N . LEU A 1 90 ? -1.872 4.246 7.666 1.00 97.94 90 LEU A N 1
ATOM 733 C CA . LEU A 1 90 ? -1.504 5.503 8.302 1.00 97.94 90 LEU A CA 1
ATOM 734 C C . LEU A 1 90 ? -2.735 6.094 8.986 1.00 97.94 90 LEU A C 1
ATOM 736 O O . LEU A 1 90 ? -3.781 6.246 8.363 1.00 97.94 90 LEU A O 1
ATOM 740 N N . TRP A 1 91 ? -2.617 6.421 10.264 1.00 97.94 91 TRP A N 1
ATOM 741 C CA . TRP A 1 91 ? -3.643 7.107 11.036 1.00 97.94 91 TRP A CA 1
ATOM 742 C C . TRP A 1 91 ? -3.237 8.554 11.277 1.00 97.94 91 TRP A C 1
ATOM 744 O O . TRP A 1 91 ? -2.186 8.793 11.867 1.00 97.94 91 TRP A O 1
ATOM 754 N N . ASP A 1 92 ? -4.083 9.498 10.874 1.00 96.94 92 ASP A N 1
ATOM 755 C CA . ASP A 1 92 ? -3.977 10.906 11.250 1.00 96.94 92 ASP A CA 1
ATOM 756 C C . ASP A 1 92 ? -4.993 11.214 12.355 1.00 96.94 92 ASP A C 1
ATOM 758 O O . ASP A 1 92 ? -6.209 11.174 12.142 1.00 96.94 92 ASP A O 1
ATOM 762 N N . SER A 1 93 ? -4.492 11.516 13.553 1.00 95.31 93 SER A N 1
ATOM 763 C CA . SER A 1 93 ? -5.329 11.781 14.728 1.00 95.31 93 SER A CA 1
ATOM 764 C C . SER A 1 93 ? -6.045 13.134 14.707 1.00 95.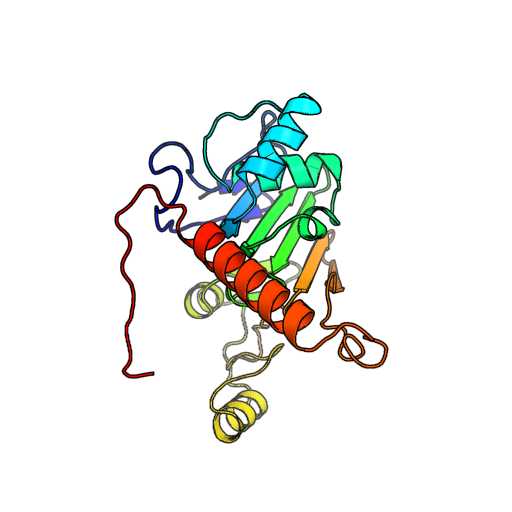31 93 SER A C 1
ATOM 766 O O . SER A 1 93 ? -7.084 13.262 15.359 1.00 95.31 93 SER A O 1
ATOM 768 N N . VAL A 1 94 ? -5.546 14.125 13.958 1.00 93.19 94 VAL A N 1
ATOM 769 C CA . VAL A 1 94 ? -6.196 15.443 13.844 1.00 93.19 94 VAL A CA 1
ATOM 770 C C . VAL A 1 94 ? -7.458 15.324 13.003 1.00 93.19 94 VAL A C 1
ATOM 772 O O . VAL A 1 94 ? -8.530 15.751 13.430 1.00 93.19 94 VAL A O 1
ATOM 775 N N . ASP A 1 95 ? -7.346 14.667 11.849 1.00 91.62 95 ASP A N 1
ATOM 776 C CA . ASP A 1 95 ? -8.465 14.464 10.926 1.00 91.62 95 ASP A CA 1
ATOM 777 C C . ASP A 1 95 ? -9.271 13.193 11.211 1.00 91.62 95 ASP A C 1
ATOM 779 O O . ASP A 1 95 ? -10.256 12.920 10.521 1.00 91.62 95 ASP A O 1
ATOM 783 N N . ARG A 1 96 ? -8.860 12.404 12.214 1.00 95.56 96 ARG A N 1
ATOM 784 C CA . ARG A 1 96 ? -9.443 11.098 12.568 1.00 95.56 96 ARG A CA 1
ATOM 785 C C . ARG A 1 96 ? -9.622 10.204 11.345 1.00 95.56 96 ARG A C 1
ATOM 787 O O . ARG A 1 96 ? -10.687 9.627 11.118 1.00 95.56 96 ARG A O 1
ATOM 794 N N . THR A 1 97 ? -8.574 10.146 10.534 1.00 97.00 97 THR A N 1
ATOM 795 C CA . THR A 1 97 ? -8.608 9.532 9.211 1.00 97.00 97 THR A CA 1
ATOM 796 C C . THR A 1 97 ? -7.604 8.391 9.140 1.00 97.00 97 THR A C 1
ATOM 798 O O . THR A 1 97 ? -6.422 8.564 9.434 1.00 97.00 97 THR A O 1
ATOM 801 N N . LEU A 1 98 ? -8.083 7.213 8.733 1.00 98.12 98 LEU A N 1
ATOM 802 C CA . LEU A 1 98 ? -7.244 6.059 8.428 1.00 98.12 98 LEU A CA 1
ATOM 803 C C . LEU A 1 98 ? -7.047 5.976 6.915 1.00 98.12 98 LEU A C 1
ATOM 805 O O . LEU A 1 98 ? -8.009 5.815 6.164 1.00 98.12 98 LEU A O 1
ATOM 809 N N . VAL A 1 99 ? -5.797 6.038 6.476 1.00 98.62 99 VAL A N 1
ATOM 810 C CA . VAL A 1 99 ? -5.393 5.893 5.080 1.00 98.62 99 VAL A CA 1
ATOM 811 C C . VAL A 1 99 ? -4.714 4.544 4.900 1.00 98.62 99 VAL A C 1
ATOM 813 O O . VAL A 1 99 ? -3.672 4.268 5.491 1.00 98.62 99 VAL A O 1
ATOM 816 N N . LEU A 1 100 ? -5.295 3.697 4.059 1.00 98.69 100 LEU A N 1
ATOM 817 C CA . LEU A 1 100 ? -4.684 2.466 3.582 1.00 98.69 100 LEU A CA 1
ATOM 818 C C . LEU A 1 100 ? -4.160 2.681 2.166 1.00 98.69 100 LEU A C 1
ATOM 820 O O . LEU A 1 100 ? -4.862 3.248 1.334 1.00 98.69 100 LEU A O 1
ATOM 824 N N . ALA A 1 101 ? -2.971 2.183 1.851 1.00 98.56 101 ALA A N 1
ATOM 825 C CA . ALA A 1 101 ? -2.456 2.236 0.486 1.00 98.56 101 ALA A CA 1
ATOM 826 C C . ALA A 1 101 ? -1.776 0.932 0.080 1.00 98.56 101 ALA A C 1
ATOM 828 O O . ALA A 1 101 ? -1.026 0.339 0.857 1.00 98.56 101 ALA A O 1
ATOM 829 N N . ARG A 1 102 ? -2.025 0.495 -1.157 1.00 98.31 102 ARG A N 1
ATOM 830 C CA . ARG A 1 102 ? -1.431 -0.715 -1.737 1.00 98.31 102 ARG A CA 1
ATOM 831 C C . ARG A 1 102 ? -0.655 -0.381 -3.004 1.00 98.31 102 ARG A C 1
ATOM 833 O O . ARG A 1 102 ? -1.141 0.389 -3.831 1.00 98.31 102 ARG A O 1
ATOM 840 N N . ASP A 1 103 ? 0.522 -0.986 -3.151 1.00 98.00 103 ASP A N 1
ATOM 841 C CA . ASP A 1 103 ? 1.443 -0.713 -4.255 1.00 98.00 103 ASP A CA 1
ATOM 842 C C . ASP A 1 103 ? 0.843 -0.944 -5.649 1.00 98.00 103 ASP A C 1
ATOM 844 O O . ASP A 1 103 ? -0.183 -1.609 -5.820 1.00 98.00 103 ASP A O 1
ATOM 848 N N . ARG A 1 104 ? 1.530 -0.401 -6.663 1.00 97.00 104 ARG A N 1
ATOM 849 C CA . ARG A 1 104 ? 1.066 -0.320 -8.057 1.00 97.00 104 ARG A CA 1
ATOM 850 C C . ARG A 1 104 ? 0.610 -1.663 -8.633 1.00 97.00 104 ARG A C 1
ATOM 852 O O . ARG A 1 104 ? -0.364 -1.699 -9.377 1.00 97.00 104 ARG A O 1
ATOM 859 N N . LEU A 1 105 ? 1.293 -2.753 -8.279 1.00 95.94 105 LEU A N 1
ATOM 860 C CA . LEU A 1 105 ? 0.997 -4.100 -8.778 1.00 95.94 105 LEU A CA 1
ATOM 861 C C . LEU A 1 105 ? 0.335 -4.992 -7.717 1.00 95.94 105 LEU A C 1
ATOM 863 O O . LEU A 1 105 ? 0.023 -6.149 -7.986 1.00 95.94 105 LEU A O 1
ATOM 867 N N . GLY A 1 106 ? 0.102 -4.470 -6.512 1.00 95.44 106 GLY A N 1
ATOM 868 C CA . GLY A 1 106 ? -0.451 -5.223 -5.397 1.00 95.44 106 GLY A CA 1
ATOM 869 C C . GLY A 1 106 ? 0.469 -6.342 -4.912 1.00 95.44 106 GLY A C 1
ATOM 870 O O . GLY A 1 106 ? -0.033 -7.370 -4.452 1.00 95.44 106 GLY A O 1
ATOM 871 N N . LYS A 1 107 ? 1.794 -6.170 -4.996 1.00 95.50 107 LYS A N 1
ATOM 872 C CA . LYS A 1 107 ? 2.765 -7.185 -4.559 1.00 95.50 107 LYS A CA 1
ATOM 873 C C . LYS A 1 107 ? 2.592 -7.518 -3.080 1.00 95.50 107 LYS A C 1
ATOM 875 O O . LYS A 1 107 ? 2.667 -8.689 -2.708 1.00 95.50 107 LYS A O 1
ATOM 880 N N . LYS A 1 108 ? 2.345 -6.515 -2.234 1.00 96.56 108 LYS A N 1
ATOM 881 C CA . LYS A 1 108 ? 2.061 -6.744 -0.814 1.00 96.56 108 LYS A CA 1
ATOM 882 C C . LYS A 1 108 ? 0.555 -6.900 -0.580 1.00 96.56 108 LYS A C 1
ATOM 884 O O . LYS A 1 108 ? -0.226 -6.080 -1.069 1.00 96.56 108 LYS A O 1
ATOM 889 N N . PRO A 1 109 ? 0.112 -7.963 0.111 1.00 95.81 109 PRO A N 1
ATOM 890 C CA . PRO A 1 109 ? -1.298 -8.158 0.429 1.00 95.81 109 PRO A CA 1
ATOM 891 C C . PRO A 1 109 ? -1.801 -7.106 1.424 1.00 95.81 109 PRO A C 1
ATOM 893 O O . PRO A 1 109 ? -1.095 -6.730 2.358 1.00 95.81 109 PRO A O 1
ATOM 896 N N . LEU A 1 110 ? -3.043 -6.663 1.228 1.00 98.31 110 LEU A N 1
ATOM 897 C CA . LEU A 1 110 ? -3.774 -5.826 2.174 1.00 98.31 110 LEU A CA 1
ATOM 8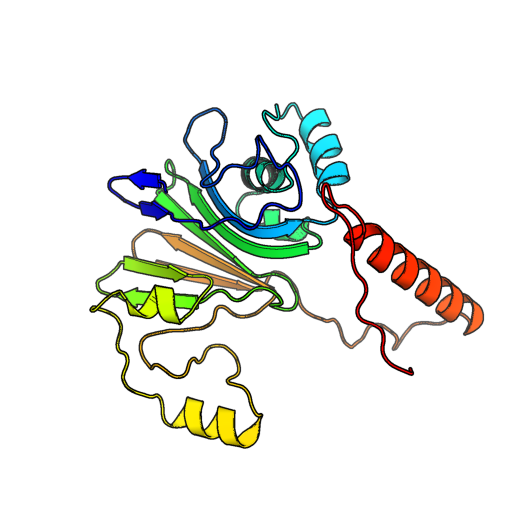98 C C . LEU A 1 110 ? -5.257 -6.184 2.097 1.00 98.31 110 LEU A C 1
ATOM 900 O O . LEU A 1 110 ? -5.886 -6.051 1.044 1.00 98.31 110 LEU A O 1
ATOM 904 N N . TYR A 1 111 ? -5.785 -6.678 3.206 1.00 98.56 111 TYR A N 1
ATOM 905 C CA . TYR A 1 111 ? -7.168 -7.096 3.376 1.00 98.56 111 TYR A CA 1
ATOM 906 C C . TYR A 1 111 ? -7.875 -6.141 4.325 1.00 98.56 111 TYR A C 1
ATOM 908 O O . TYR A 1 111 ? -7.242 -5.573 5.216 1.00 98.56 111 TYR A O 1
ATOM 916 N N . TYR A 1 112 ? -9.178 -5.979 4.139 1.00 98.56 112 TYR A N 1
ATOM 917 C CA . TYR A 1 112 ? -10.013 -5.174 5.014 1.00 98.56 112 TYR A CA 1
ATOM 918 C C . TYR A 1 112 ? -11.425 -5.746 5.134 1.00 98.56 112 TYR A C 1
ATOM 920 O O . TYR A 1 112 ? -11.900 -6.465 4.251 1.00 98.56 112 TYR A O 1
ATOM 928 N N . ALA A 1 113 ? -12.097 -5.383 6.218 1.00 98.00 113 ALA A N 1
ATOM 929 C CA . ALA A 1 113 ? -13.509 -5.635 6.461 1.00 98.00 113 ALA A CA 1
ATOM 930 C C . ALA A 1 113 ? -14.151 -4.379 7.063 1.00 98.00 113 ALA A C 1
ATOM 932 O O . ALA A 1 113 ? -13.489 -3.607 7.759 1.00 98.00 113 ALA A O 1
ATOM 933 N N . LEU A 1 114 ? -15.434 -4.169 6.770 1.00 96.19 114 LEU A N 1
ATOM 934 C CA . LEU A 1 114 ? -16.251 -3.139 7.408 1.00 96.19 114 LEU A CA 1
ATOM 935 C C . LEU A 1 114 ? -17.276 -3.842 8.295 1.00 96.19 114 LEU A C 1
ATOM 937 O O . LEU A 1 114 ? -18.144 -4.540 7.772 1.00 96.19 114 LEU A O 1
ATOM 941 N N . THR A 1 115 ? -17.172 -3.663 9.610 1.00 91.06 115 THR A N 1
ATOM 942 C CA . THR A 1 115 ? -18.049 -4.303 10.601 1.00 91.06 115 THR A CA 1
ATOM 943 C C . THR A 1 115 ? -18.481 -3.276 11.641 1.00 91.06 115 THR A C 1
ATOM 945 O O . THR A 1 115 ? -17.661 -2.528 12.167 1.00 91.06 115 THR A O 1
ATOM 948 N N . ASP A 1 116 ? -19.783 -3.178 11.917 1.00 86.38 116 ASP A N 1
ATOM 949 C CA . ASP A 1 116 ? -20.340 -2.291 12.955 1.00 86.38 116 ASP A CA 1
ATOM 950 C C . ASP A 1 116 ? -19.835 -0.832 12.900 1.00 86.38 116 ASP A C 1
ATOM 952 O O . ASP A 1 116 ? -19.526 -0.221 13.922 1.00 86.38 116 ASP A O 1
ATOM 956 N N . GLY A 1 117 ? -19.681 -0.275 11.693 1.00 86.50 117 GLY A N 1
ATOM 957 C CA . GLY A 1 117 ? -19.167 1.088 11.501 1.00 86.50 117 GLY A CA 1
ATOM 958 C C . GLY A 1 117 ? -17.665 1.261 11.768 1.00 86.50 117 GLY A C 1
ATOM 959 O O . GLY A 1 117 ? -17.187 2.392 11.829 1.00 86.50 117 GLY A O 1
ATOM 960 N N . ARG A 1 118 ? -16.912 0.165 11.909 1.00 93.12 118 ARG A N 1
ATOM 961 C CA . ARG A 1 118 ? -15.451 0.124 12.053 1.00 93.12 118 ARG A CA 1
ATOM 962 C C . ARG A 1 118 ? -14.812 -0.433 10.786 1.00 93.12 118 ARG A C 1
ATOM 964 O O . ARG A 1 118 ? -15.436 -1.188 10.040 1.00 93.12 118 ARG A O 1
ATOM 971 N N . LEU A 1 119 ? -13.549 -0.078 10.567 1.00 97.44 119 LEU A N 1
ATOM 972 C CA . LEU A 1 119 ? -12.710 -0.697 9.548 1.00 97.44 119 LEU A CA 1
ATOM 973 C C . LEU A 1 119 ? -11.635 -1.550 10.222 1.00 97.44 119 LEU A C 1
ATOM 975 O O . LEU A 1 119 ? -10.797 -1.025 10.955 1.00 97.44 119 LEU A O 1
ATOM 979 N N . CYS A 1 120 ? -11.632 -2.845 9.919 1.00 97.31 120 CYS A N 1
ATOM 980 C CA . CYS A 1 120 ? -10.564 -3.772 10.288 1.00 97.31 120 CYS A CA 1
ATOM 981 C C . CYS A 1 120 ? -9.671 -4.006 9.065 1.00 97.31 120 CYS A C 1
ATOM 983 O O . CYS A 1 120 ? -10.174 -4.100 7.944 1.00 97.31 120 CYS A O 1
ATOM 985 N N . PHE A 1 121 ? -8.353 -4.098 9.253 1.00 98.00 121 PHE A N 1
ATOM 986 C CA . PHE A 1 121 ? -7.407 -4.356 8.167 1.00 98.00 121 PHE A CA 1
ATOM 987 C C . PHE A 1 121 ? -6.247 -5.242 8.625 1.00 98.00 121 PHE A C 1
ATOM 989 O O . PHE A 1 121 ? -5.863 -5.231 9.792 1.00 98.00 121 PHE A O 1
ATOM 996 N N . ALA A 1 122 ? -5.660 -5.987 7.689 1.00 97.56 122 ALA A N 1
ATOM 997 C CA . ALA A 1 122 ? -4.440 -6.751 7.929 1.00 97.56 122 ALA A CA 1
ATOM 998 C C . ALA A 1 122 ? -3.708 -7.058 6.617 1.00 97.56 122 ALA A C 1
ATOM 1000 O O . ALA A 1 122 ? -4.318 -7.133 5.551 1.00 97.56 122 ALA A O 1
ATOM 1001 N N . SER A 1 123 ? -2.397 -7.299 6.688 1.00 96.19 123 SER A N 1
ATOM 1002 C CA . SER A 1 123 ? -1.644 -7.825 5.536 1.00 96.19 123 SER A CA 1
ATOM 1003 C C . SER A 1 123 ? -1.716 -9.355 5.412 1.00 96.19 123 SER A C 1
ATOM 1005 O O . SER A 1 123 ? -1.355 -9.908 4.379 1.00 96.19 123 SER A O 1
ATOM 1007 N N . GLU A 1 124 ? -2.271 -10.047 6.408 1.00 95.75 124 GLU A N 1
ATOM 1008 C CA . GLU A 1 124 ? -2.554 -11.484 6.372 1.00 95.75 124 GLU A CA 1
ATOM 1009 C C . GLU A 1 124 ? -4.050 -11.709 6.609 1.00 95.75 124 GLU A C 1
ATOM 1011 O O . GLU A 1 124 ? -4.620 -11.160 7.549 1.00 95.75 124 GLU A O 1
ATOM 1016 N N . LEU A 1 125 ? -4.694 -12.513 5.758 1.00 96.06 125 LEU A N 1
ATOM 1017 C CA . LEU A 1 125 ? -6.130 -12.787 5.872 1.00 96.06 125 LEU A CA 1
ATOM 1018 C C . LEU A 1 125 ? -6.464 -13.529 7.171 1.00 96.06 125 LEU A C 1
ATOM 1020 O O . LEU A 1 125 ? -7.473 -13.227 7.793 1.00 96.06 125 LEU A O 1
ATOM 1024 N N . THR A 1 126 ? -5.596 -14.450 7.591 1.00 95.69 126 THR A N 1
ATOM 1025 C CA . THR A 1 126 ? -5.719 -15.192 8.853 1.00 95.69 126 THR A CA 1
ATOM 1026 C C . THR A 1 126 ? -5.779 -14.254 10.051 1.00 95.69 126 THR A C 1
ATOM 1028 O O . THR A 1 126 ? -6.650 -14.410 10.887 1.00 95.69 126 THR A O 1
ATOM 1031 N N . ALA A 1 127 ? -4.925 -13.228 10.095 1.00 95.44 127 ALA A N 1
ATOM 1032 C CA . ALA A 1 127 ? -4.945 -12.239 11.169 1.00 95.44 127 ALA A CA 1
ATOM 1033 C C . ALA A 1 127 ? -6.211 -11.367 11.155 1.00 95.44 127 ALA A C 1
ATOM 1035 O O . ALA A 1 127 ? -6.668 -10.946 12.212 1.00 95.44 127 ALA A O 1
ATOM 1036 N N . LEU A 1 128 ? -6.768 -11.080 9.972 1.00 96.56 128 LEU A N 1
ATOM 1037 C CA . LEU A 1 128 ? -7.991 -10.287 9.854 1.00 96.56 128 LEU A CA 1
ATOM 1038 C C . LEU A 1 128 ? -9.190 -11.030 10.456 1.00 96.56 128 LEU A C 1
ATOM 1040 O O . LEU A 1 128 ? -9.938 -10.441 11.226 1.00 96.56 128 LEU A O 1
ATOM 1044 N N . VAL A 1 129 ? -9.355 -12.313 10.119 1.00 96.25 129 VAL A N 1
ATOM 1045 C CA . VAL A 1 129 ? -10.535 -13.112 10.501 1.00 96.25 129 VAL A CA 1
ATOM 1046 C C . VAL A 1 129 ? -10.545 -13.587 11.955 1.00 96.25 129 VAL A C 1
ATOM 1048 O O . VAL A 1 129 ? -11.510 -14.213 12.377 1.00 96.25 129 VAL A O 1
ATOM 1051 N N . GLU A 1 130 ? -9.515 -13.259 12.737 1.00 96.06 130 GLU A N 1
ATOM 1052 C CA . GLU A 1 130 ? -9.559 -13.407 14.198 1.00 96.06 130 GLU A CA 1
ATOM 1053 C C . GLU A 1 130 ? -10.601 -12.466 14.837 1.00 96.06 130 GLU A C 1
ATOM 1055 O O . GLU A 1 130 ? -11.060 -12.706 15.955 1.00 96.06 130 GLU A O 1
ATOM 1060 N N . ASP A 1 131 ? -11.011 -11.397 14.141 1.00 94.50 131 ASP A N 1
ATOM 1061 C CA . ASP A 1 131 ? -12.159 -10.594 14.555 1.00 94.50 131 ASP A CA 1
ATOM 1062 C C . ASP A 1 131 ? -13.467 -11.349 14.279 1.00 94.50 131 ASP A C 1
ATOM 1064 O O . ASP A 1 131 ? -13.936 -11.446 13.145 1.00 94.50 131 ASP A O 1
ATOM 1068 N N . SER A 1 132 ? -14.091 -11.829 15.356 1.00 94.81 132 SER A N 1
ATOM 1069 C CA . SER A 1 132 ? -15.358 -12.572 15.329 1.00 94.81 132 SER A CA 1
ATOM 1070 C C . SER A 1 132 ? -16.544 -11.838 14.685 1.00 94.81 132 SER A C 1
ATOM 1072 O O . SER A 1 132 ? -17.560 -12.471 14.407 1.00 94.81 132 SER A O 1
ATOM 1074 N N . SER A 1 133 ? -16.451 -10.520 14.461 1.00 95.25 133 SER A N 1
ATOM 1075 C CA . SER A 1 133 ? -17.484 -9.756 13.746 1.00 95.25 133 SER A CA 1
ATOM 1076 C C . SER A 1 133 ? -17.435 -9.937 12.225 1.00 95.25 133 SER A C 1
ATOM 1078 O O . SER A 1 133 ? -18.364 -9.527 11.528 1.00 95.25 133 SER A O 1
ATOM 1080 N N . ILE A 1 134 ? -16.368 -10.536 11.689 1.00 96.94 134 ILE A N 1
ATOM 1081 C CA . ILE A 1 134 ? -16.193 -10.751 10.253 1.00 96.94 134 ILE A CA 1
ATOM 1082 C C . ILE A 1 134 ? -16.866 -12.060 9.840 1.00 96.94 134 ILE A C 1
ATOM 1084 O O . ILE A 1 134 ? -16.577 -13.126 10.378 1.00 96.94 134 ILE A O 1
ATOM 1088 N N . ASP A 1 135 ? -17.730 -11.981 8.827 1.00 96.44 135 ASP A N 1
ATOM 1089 C CA . ASP A 1 135 ? -18.349 -13.154 8.210 1.00 96.44 135 ASP A CA 1
ATOM 1090 C C . ASP A 1 135 ? -17.289 -14.031 7.517 1.00 96.44 135 ASP A C 1
ATOM 1092 O O . ASP A 1 135 ? -16.684 -13.641 6.511 1.00 96.44 135 ASP A O 1
ATOM 1096 N N . THR A 1 136 ? -17.069 -15.221 8.075 1.00 97.25 136 THR A N 1
ATOM 1097 C CA . THR A 1 136 ? -16.117 -16.227 7.584 1.00 97.25 136 THR A CA 1
ATOM 1098 C C . THR A 1 136 ? -16.792 -17.359 6.811 1.00 97.25 136 THR A C 1
ATOM 1100 O O . THR A 1 136 ? -16.139 -18.354 6.485 1.00 97.25 136 THR A O 1
ATOM 1103 N N . ASP A 1 137 ? -18.067 -17.206 6.440 1.00 98.12 137 ASP A N 1
ATOM 1104 C CA . ASP A 1 137 ? -18.693 -18.102 5.478 1.00 98.12 137 ASP A CA 1
ATOM 1105 C C . ASP A 1 137 ? -17.947 -18.039 4.145 1.00 98.12 137 ASP A C 1
ATOM 1107 O O . ASP A 1 137 ? -17.541 -16.971 3.661 1.00 98.12 137 ASP A O 1
ATOM 1111 N N . LEU A 1 138 ? -17.785 -19.209 3.527 1.00 98.12 138 LEU A N 1
ATOM 1112 C CA . LEU A 1 138 ? -17.145 -19.304 2.226 1.00 98.12 138 LEU A CA 1
ATOM 1113 C C . LEU A 1 138 ? -17.987 -18.588 1.162 1.00 98.12 138 LEU A C 1
ATOM 1115 O O . LEU A 1 138 ? -19.208 -18.758 1.079 1.00 98.12 138 LEU A O 1
ATOM 1119 N N . ASP A 1 139 ? -17.325 -17.804 0.315 1.00 97.94 139 ASP A N 1
ATOM 1120 C CA . ASP A 1 139 ? -17.919 -17.234 -0.891 1.00 97.94 139 ASP A CA 1
ATOM 1121 C C . ASP A 1 139 ? -17.814 -18.261 -2.035 1.00 97.94 139 ASP A C 1
ATOM 1123 O O . ASP A 1 139 ? -16.711 -18.501 -2.533 1.00 97.94 139 ASP A O 1
ATOM 1127 N N . PRO A 1 140 ? -18.928 -18.872 -2.494 1.00 97.94 140 PRO A N 1
ATOM 1128 C CA . PRO A 1 140 ? -18.887 -19.859 -3.571 1.00 97.94 140 PRO A CA 1
ATOM 1129 C C . PRO A 1 140 ? -18.298 -19.305 -4.872 1.00 97.94 140 PRO A C 1
ATOM 1131 O O . PRO A 1 140 ? -17.683 -20.058 -5.621 1.00 97.94 140 PRO A O 1
ATOM 1134 N N . ILE A 1 141 ? -18.439 -17.996 -5.124 1.00 98.06 141 ILE A N 1
ATOM 1135 C CA . ILE A 1 141 ? -17.849 -17.346 -6.300 1.00 98.06 141 ILE A CA 1
ATOM 1136 C C . ILE A 1 141 ? -16.330 -17.283 -6.147 1.00 98.06 141 ILE A C 1
ATOM 1138 O O . ILE A 1 141 ? -15.607 -17.531 -7.103 1.00 98.06 141 ILE A O 1
ATOM 1142 N N . ALA A 1 142 ? -15.827 -17.003 -4.945 1.00 98.00 142 ALA A N 1
ATOM 1143 C CA . ALA A 1 142 ? -14.389 -17.024 -4.698 1.00 98.00 142 ALA A CA 1
ATOM 1144 C C . ALA A 1 142 ? -13.803 -18.438 -4.864 1.00 98.00 142 ALA A C 1
ATOM 1146 O O . ALA A 1 142 ? -12.682 -18.588 -5.348 1.00 98.00 142 ALA A O 1
ATOM 1147 N N . ILE A 1 143 ? -14.554 -19.481 -4.497 1.00 97.69 143 ILE A N 1
ATOM 1148 C CA . ILE A 1 143 ? -14.139 -20.872 -4.731 1.00 97.69 143 ILE A CA 1
ATOM 1149 C C . ILE A 1 143 ? -14.107 -21.191 -6.230 1.00 97.69 143 ILE A C 1
ATOM 1151 O O . ILE A 1 143 ? -13.126 -21.763 -6.700 1.00 97.69 143 ILE A O 1
ATOM 1155 N N . ASP A 1 144 ? -15.128 -20.785 -6.985 1.00 98.25 144 ASP A N 1
ATOM 1156 C CA . ASP A 1 144 ? -15.160 -20.921 -8.448 1.00 98.25 144 ASP A CA 1
ATOM 1157 C C . ASP A 1 144 ? -13.979 -20.199 -9.124 1.00 98.25 144 ASP A C 1
ATOM 1159 O O . ASP A 1 144 ? -13.263 -20.784 -9.940 1.00 98.25 144 ASP A O 1
ATOM 1163 N N . GLU A 1 145 ? -13.690 -18.964 -8.704 1.00 98.00 145 GLU A N 1
ATOM 1164 C CA . GLU A 1 145 ? -12.529 -18.197 -9.166 1.00 98.00 145 GLU A CA 1
ATOM 1165 C C . GLU A 1 145 ? -11.213 -18.909 -8.849 1.00 98.00 145 GLU A C 1
ATOM 1167 O O . GLU A 1 145 ? -10.331 -18.975 -9.703 1.00 98.00 145 GLU A O 1
ATOM 1172 N N . TYR A 1 146 ? -11.075 -19.475 -7.648 1.00 98.06 146 TYR A N 1
ATOM 1173 C CA . TYR A 1 146 ? -9.885 -20.236 -7.283 1.00 98.06 146 TYR A CA 1
ATOM 1174 C C . TYR A 1 146 ? -9.714 -21.479 -8.159 1.00 98.06 146 TYR A C 1
ATOM 1176 O O . TYR A 1 146 ? -8.612 -21.740 -8.633 1.00 98.06 146 TYR A O 1
ATOM 1184 N N . LEU A 1 147 ? -10.785 -22.232 -8.407 1.00 98.06 147 LEU A N 1
ATOM 1185 C CA . LEU A 1 147 ? -10.727 -23.424 -9.256 1.00 98.06 147 LEU A CA 1
ATOM 1186 C C . LEU A 1 147 ? -10.447 -23.075 -10.725 1.00 98.06 147 LEU A C 1
ATOM 1188 O O . LEU A 1 147 ? -9.805 -23.857 -11.423 1.00 98.06 147 LEU A O 1
ATOM 1192 N N . THR A 1 148 ? -10.876 -21.895 -11.176 1.00 98.00 148 THR A N 1
ATOM 1193 C CA . THR A 1 148 ? -10.675 -21.415 -12.550 1.00 98.00 148 THR A CA 1
ATOM 1194 C C . THR A 1 148 ? -9.285 -20.815 -12.767 1.00 98.00 148 THR A C 1
ATOM 1196 O O . THR A 1 148 ? -8.629 -21.109 -13.764 1.00 98.00 148 THR A O 1
ATOM 1199 N N . TYR A 1 149 ? -8.824 -19.961 -11.850 1.00 97.62 149 TYR A N 1
ATOM 1200 C CA . TYR A 1 149 ? -7.611 -19.153 -12.018 1.00 97.62 149 TYR A CA 1
ATOM 1201 C C . TYR A 1 149 ? -6.427 -19.625 -11.168 1.00 97.62 149 TYR A C 1
ATOM 1203 O O . TYR A 1 149 ? -5.328 -19.097 -11.321 1.00 97.62 149 TYR A O 1
ATOM 1211 N N . LEU A 1 150 ? -6.631 -20.589 -10.262 1.00 97.00 150 LEU A N 1
ATOM 1212 C CA . LEU A 1 150 ? -5.676 -21.024 -9.228 1.00 97.00 150 LEU A CA 1
ATOM 1213 C C . LEU A 1 150 ? -5.311 -19.933 -8.204 1.00 97.00 150 LEU A C 1
ATOM 1215 O O . LEU A 1 150 ? -4.387 -20.090 -7.405 1.00 97.00 150 LEU A O 1
ATOM 1219 N N . PHE A 1 151 ? -6.061 -18.831 -8.186 1.00 95.69 151 PHE A N 1
ATOM 1220 C CA . PHE A 1 151 ? -6.025 -17.788 -7.164 1.00 95.69 151 PHE A CA 1
ATOM 1221 C C . PHE A 1 151 ? -7.366 -17.045 -7.133 1.00 95.69 151 PHE A C 1
ATOM 1223 O O . PHE A 1 151 ? -8.145 -17.124 -8.074 1.00 95.69 151 PHE A O 1
ATOM 1230 N N . ILE A 1 152 ? -7.623 -16.290 -6.061 1.00 97.50 152 ILE A N 1
ATOM 1231 C CA . ILE A 1 152 ? -8.835 -15.465 -5.923 1.00 97.50 152 ILE A CA 1
ATOM 1232 C C . ILE A 1 152 ? -8.496 -14.013 -6.294 1.00 97.50 152 ILE A C 1
ATOM 1234 O O . ILE A 1 152 ? -7.713 -13.372 -5.565 1.00 97.50 152 ILE A O 1
ATOM 1238 N N . PRO A 1 153 ? -9.027 -13.473 -7.407 1.00 96.38 153 PRO A N 1
ATOM 1239 C CA . PRO A 1 153 ? -8.833 -12.082 -7.794 1.00 96.38 153 PRO A CA 1
ATOM 1240 C C . PRO A 1 153 ? -9.368 -11.101 -6.746 1.00 96.38 153 PRO A C 1
ATOM 1242 O O . PRO A 1 153 ? -10.255 -11.402 -5.951 1.00 96.38 153 PRO A O 1
ATOM 1245 N N . HIS A 1 154 ? -8.826 -9.883 -6.735 1.00 95.31 154 HIS A N 1
ATOM 1246 C CA . HIS A 1 154 ? -9.463 -8.809 -5.974 1.00 95.31 154 HIS A CA 1
ATOM 1247 C C . HIS A 1 154 ? -10.846 -8.488 -6.585 1.00 95.31 154 HIS A C 1
ATOM 1249 O O . HIS A 1 154 ? -11.021 -8.614 -7.796 1.00 95.31 154 HIS A O 1
ATOM 1255 N N . PRO A 1 155 ? -11.816 -8.002 -5.796 1.00 96.56 155 PRO A N 1
ATOM 1256 C CA . PRO A 1 155 ? -11.720 -7.691 -4.371 1.00 96.56 155 PRO A CA 1
ATOM 1257 C C . PRO A 1 155 ? -12.010 -8.886 -3.454 1.00 96.56 155 PRO A C 1
ATOM 1259 O O . PRO A 1 155 ? -12.014 -8.703 -2.240 1.00 96.56 155 PRO A O 1
ATOM 1262 N N . ARG A 1 156 ? -12.270 -10.083 -3.991 1.00 97.94 156 ARG A N 1
ATOM 1263 C CA . ARG A 1 156 ? -12.690 -11.237 -3.196 1.00 97.94 156 ARG A CA 1
ATOM 1264 C C . ARG A 1 156 ? -11.568 -11.823 -2.339 1.00 97.94 156 ARG A C 1
ATOM 1266 O O . ARG A 1 156 ? -10.366 -11.637 -2.567 1.00 97.94 156 ARG A O 1
ATOM 1273 N N . THR A 1 157 ? -12.015 -12.542 -1.322 1.00 98.06 157 THR A N 1
ATOM 1274 C CA . THR A 1 157 ? -11.245 -13.495 -0.524 1.00 98.06 157 THR A CA 1
ATOM 1275 C C . THR A 1 157 ? -12.080 -14.780 -0.426 1.00 98.06 157 THR A C 1
ATOM 1277 O O . THR A 1 157 ? -13.234 -14.759 -0.851 1.00 98.06 157 THR A O 1
ATOM 1280 N N . PRO A 1 158 ? -11.556 -15.893 0.122 1.00 98.06 158 PRO A N 1
ATOM 1281 C CA . PRO A 1 158 ? -12.388 -17.061 0.408 1.00 98.06 158 PRO A CA 1
ATOM 1282 C C . PRO A 1 158 ? -13.607 -16.748 1.288 1.00 98.06 158 PRO A C 1
ATOM 1284 O O . PRO A 1 158 ? -14.584 -17.483 1.225 1.00 98.06 158 PRO A O 1
ATOM 1287 N N . TYR A 1 159 ? -13.548 -15.681 2.092 1.00 98.00 159 TYR A N 1
ATOM 1288 C CA . TYR A 1 159 ? -14.564 -15.301 3.069 1.00 98.00 159 TYR A CA 1
ATOM 1289 C C . TYR A 1 159 ? -15.412 -14.126 2.582 1.00 98.00 159 TYR A C 1
ATOM 1291 O O . TYR A 1 159 ? -14.879 -13.132 2.079 1.00 98.00 159 TYR A O 1
ATOM 1299 N N . ARG A 1 160 ? -16.729 -14.202 2.793 1.00 97.25 160 ARG A N 1
ATOM 1300 C CA . ARG A 1 160 ? -17.688 -13.163 2.377 1.00 97.25 160 ARG A CA 1
ATOM 1301 C C . ARG A 1 160 ? -17.471 -11.816 3.070 1.00 97.25 160 ARG A C 1
ATOM 1303 O O . ARG A 1 160 ? -17.633 -10.770 2.440 1.00 97.25 160 ARG A O 1
ATOM 1310 N N . GLY A 1 161 ? -17.092 -11.834 4.348 1.00 97.00 161 GLY A N 1
ATOM 1311 C CA . GLY A 1 161 ? -16.918 -10.638 5.174 1.00 97.00 161 GLY A CA 1
ATOM 1312 C C . GLY A 1 161 ? -15.614 -9.878 4.936 1.00 97.00 161 GLY A C 1
ATOM 1313 O O . GLY A 1 161 ? -15.471 -8.752 5.411 1.00 97.00 161 GLY A O 1
ATOM 1314 N N . ALA A 1 162 ? -14.666 -10.453 4.191 1.00 98.00 162 ALA A N 1
ATOM 1315 C CA . ALA A 1 162 ? -13.349 -9.869 3.969 1.00 98.00 162 ALA A CA 1
ATOM 1316 C C . ALA A 1 162 ? -13.104 -9.553 2.491 1.00 98.00 162 ALA A C 1
ATOM 1318 O O . ALA A 1 162 ? -13.437 -10.321 1.587 1.00 98.00 162 ALA A O 1
ATOM 1319 N N . LYS A 1 163 ? -12.453 -8.414 2.242 1.00 98.31 163 LYS A N 1
ATOM 1320 C CA . LYS A 1 163 ? -12.091 -7.945 0.903 1.00 98.31 163 LYS A CA 1
ATOM 1321 C C . LYS A 1 163 ? -10.594 -7.710 0.794 1.00 98.31 163 LYS A C 1
ATOM 1323 O O . LYS A 1 163 ? -9.934 -7.282 1.736 1.00 98.31 163 LYS A O 1
ATOM 1328 N N . LYS A 1 164 ? -10.051 -7.947 -0.394 1.00 98.19 164 LYS A N 1
ATOM 1329 C CA . LYS A 1 164 ? -8.680 -7.610 -0.780 1.00 98.19 164 LYS A CA 1
ATOM 1330 C C . LYS A 1 164 ? -8.676 -6.214 -1.401 1.00 98.19 164 LYS A C 1
ATOM 1332 O O . LYS A 1 164 ? -9.372 -5.987 -2.391 1.00 98.19 164 LYS A O 1
ATOM 1337 N N . LEU A 1 165 ? -7.900 -5.281 -0.846 1.00 98.38 165 LEU A N 1
ATOM 1338 C CA . LEU A 1 165 ? -7.775 -3.936 -1.415 1.00 98.38 165 LEU A CA 1
ATOM 1339 C C . LEU A 1 165 ? -7.150 -4.037 -2.818 1.00 98.38 165 LEU A C 1
ATOM 1341 O O . LEU A 1 165 ? -6.117 -4.697 -2.939 1.00 98.38 165 LEU A O 1
ATOM 1345 N N . PRO A 1 166 ? -7.724 -3.450 -3.883 1.00 98.06 166 PRO A N 1
ATOM 1346 C CA . PRO A 1 166 ? -7.148 -3.563 -5.223 1.00 98.06 166 PRO A CA 1
ATOM 1347 C C . PRO A 1 166 ? -5.724 -2.976 -5.319 1.00 98.06 166 PRO A C 1
ATOM 1349 O O . PRO A 1 166 ? -5.351 -2.125 -4.508 1.00 98.06 166 PRO A O 1
ATOM 1352 N N . PRO A 1 167 ? -4.907 -3.416 -6.295 1.00 97.88 167 PRO A N 1
ATOM 1353 C CA . PRO A 1 167 ? -3.632 -2.774 -6.614 1.00 97.88 167 PRO A CA 1
ATOM 1354 C C . PRO A 1 167 ? -3.783 -1.270 -6.859 1.00 97.88 167 PRO A C 1
ATOM 1356 O O . PRO A 1 167 ? -4.857 -0.800 -7.246 1.00 97.88 167 PRO A O 1
ATOM 1359 N N . ALA A 1 168 ? -2.694 -0.525 -6.669 1.00 97.94 168 ALA A N 1
ATOM 1360 C CA . ALA A 1 168 ? -2.612 0.900 -6.978 1.00 97.94 168 ALA A CA 1
ATOM 1361 C C . ALA A 1 168 ? -3.730 1.743 -6.344 1.00 97.94 168 ALA A C 1
ATOM 1363 O O . ALA A 1 168 ? -4.208 2.698 -6.956 1.00 97.94 168 ALA A O 1
ATOM 1364 N N . THR A 1 169 ? -4.187 1.380 -5.147 1.00 98.56 169 THR A N 1
ATOM 1365 C CA . THR A 1 169 ? -5.360 1.998 -4.519 1.00 98.56 169 THR A CA 1
ATOM 1366 C C . THR A 1 169 ? -4.993 2.631 -3.187 1.00 98.56 169 THR A C 1
ATOM 1368 O O . THR A 1 169 ? -4.305 2.017 -2.371 1.00 98.56 169 THR A O 1
ATOM 1371 N N . VAL A 1 170 ? -5.494 3.847 -2.977 1.00 98.75 170 VAL A N 1
ATOM 1372 C CA . VAL A 1 170 ? -5.576 4.526 -1.681 1.00 98.75 170 VAL A CA 1
ATOM 1373 C C . VAL A 1 170 ? -7.014 4.398 -1.194 1.00 98.75 170 VAL A C 1
ATOM 1375 O O . VAL A 1 170 ? -7.948 4.715 -1.932 1.00 98.75 170 VAL A O 1
ATOM 1378 N N . ALA A 1 171 ? -7.201 3.910 0.025 1.00 98.56 171 ALA A N 1
ATOM 1379 C CA . ALA A 1 171 ? -8.490 3.821 0.685 1.00 98.56 171 ALA A CA 1
ATOM 1380 C C . ALA A 1 171 ? -8.486 4.685 1.943 1.00 98.56 171 ALA A C 1
ATOM 1382 O O . ALA A 1 171 ? -7.611 4.543 2.789 1.00 98.56 171 ALA A O 1
ATOM 1383 N N . VAL A 1 172 ? -9.468 5.564 2.066 1.00 98.56 172 VAL A N 1
ATOM 1384 C CA . VAL A 1 172 ? -9.565 6.553 3.135 1.00 98.56 172 VAL A CA 1
ATOM 1385 C C . VAL A 1 172 ? -10.824 6.269 3.923 1.00 98.56 172 VAL A C 1
ATOM 1387 O O . VAL A 1 172 ? -11.923 6.286 3.365 1.00 98.56 172 VAL A O 1
ATOM 1390 N N . PHE A 1 173 ? -10.650 5.977 5.206 1.00 98.31 173 PHE A N 1
ATOM 1391 C CA . PHE A 1 173 ? -11.734 5.741 6.139 1.00 98.31 173 PHE A CA 1
ATOM 1392 C C . PHE A 1 173 ? -11.850 6.898 7.120 1.00 98.31 173 PHE A C 1
ATOM 1394 O O . PHE A 1 173 ? -10.917 7.182 7.874 1.00 98.31 173 PHE A O 1
ATOM 1401 N N . ARG A 1 174 ? -13.010 7.553 7.100 1.00 96.12 174 ARG A N 1
ATOM 1402 C CA . ARG A 1 174 ? -13.332 8.709 7.934 1.00 96.12 174 ARG A CA 1
ATOM 1403 C C . ARG A 1 174 ? -14.832 8.719 8.205 1.00 96.12 174 ARG A C 1
ATOM 1405 O O . ARG A 1 174 ? -15.617 8.468 7.295 1.00 96.12 174 ARG A O 1
ATOM 1412 N N . ASP A 1 175 ? -15.221 8.974 9.452 1.00 92.62 175 ASP A N 1
ATOM 1413 C CA . ASP A 1 175 ? -16.628 9.105 9.868 1.00 92.62 175 ASP A CA 1
ATOM 1414 C C . ASP A 1 175 ? -17.527 7.929 9.417 1.00 92.62 175 ASP A C 1
ATOM 1416 O O . ASP A 1 175 ? -18.662 8.106 8.979 1.00 92.62 175 ASP A O 1
ATOM 1420 N N . GLY A 1 176 ? -16.998 6.701 9.493 1.00 92.75 176 GLY A N 1
ATOM 1421 C CA . GLY A 1 176 ? -17.719 5.481 9.107 1.00 92.75 176 GLY A CA 1
ATOM 1422 C C . GLY A 1 176 ? -17.785 5.220 7.598 1.00 92.75 176 GLY A C 1
ATOM 1423 O O . GLY A 1 176 ? -18.365 4.219 7.178 1.00 92.75 176 GLY A O 1
ATOM 1424 N N . GLN A 1 177 ? -17.191 6.082 6.770 1.00 95.31 177 GLN A N 1
ATOM 1425 C CA . GLN A 1 177 ? -17.214 5.971 5.314 1.00 95.31 177 GLN A CA 1
ATOM 1426 C C . GLN A 1 177 ? -15.844 5.585 4.765 1.00 95.31 177 GLN A C 1
ATOM 1428 O O . GLN A 1 177 ? -14.832 6.173 5.134 1.00 95.31 177 GLN A O 1
ATOM 1433 N N . LEU A 1 178 ? -15.825 4.615 3.847 1.00 97.62 178 LEU A N 1
ATOM 1434 C CA . LEU A 1 178 ? -14.629 4.193 3.123 1.00 97.62 178 LEU A CA 1
ATOM 1435 C C . LEU A 1 178 ? -14.689 4.688 1.676 1.00 97.62 178 LEU A C 1
ATOM 1437 O O . LEU A 1 178 ? -15.517 4.219 0.894 1.00 97.62 178 LEU A O 1
ATOM 1441 N N . ARG A 1 179 ? -13.775 5.581 1.296 1.00 97.94 179 ARG A N 1
ATOM 1442 C CA . ARG A 1 179 ? -13.570 6.001 -0.097 1.00 97.94 179 ARG A CA 1
ATOM 1443 C C . ARG A 1 179 ? -12.330 5.327 -0.661 1.00 97.94 179 ARG A C 1
ATOM 1445 O O . ARG A 1 179 ? -11.316 5.261 0.016 1.00 97.94 179 ARG A O 1
ATOM 1452 N N . GLN A 1 180 ? -12.390 4.854 -1.902 1.00 98.06 180 GLN A N 1
ATOM 1453 C CA . GLN A 1 180 ? -11.246 4.249 -2.589 1.00 98.06 180 GLN A CA 1
ATOM 1454 C C . GLN A 1 180 ? -10.939 5.012 -3.872 1.00 98.06 180 GLN A C 1
ATOM 1456 O O . GLN A 1 180 ? -11.847 5.318 -4.643 1.00 98.06 180 GLN A O 1
ATOM 1461 N N . ASN A 1 181 ? -9.661 5.304 -4.101 1.00 98.06 181 ASN A N 1
ATOM 1462 C CA . ASN A 1 181 ? -9.174 5.951 -5.308 1.00 98.06 181 ASN A CA 1
ATOM 1463 C C . ASN A 1 181 ? -7.975 5.189 -5.874 1.00 98.06 181 ASN A C 1
ATOM 1465 O O . ASN A 1 181 ? -7.006 4.913 -5.165 1.00 98.06 181 ASN A O 1
ATOM 1469 N N . ARG A 1 182 ? -8.025 4.879 -7.170 1.00 97.88 182 ARG A N 1
ATOM 1470 C CA . ARG A 1 182 ? -6.902 4.258 -7.873 1.00 97.88 182 ARG A CA 1
ATOM 1471 C C . ARG A 1 182 ? -5.932 5.345 -8.333 1.00 97.88 182 ARG A C 1
ATOM 1473 O O . ARG A 1 182 ? -6.299 6.192 -9.141 1.00 97.88 182 ARG A O 1
ATOM 1480 N N . TYR A 1 183 ? -4.693 5.309 -7.848 1.00 97.50 183 TYR A N 1
ATOM 1481 C CA . TYR A 1 183 ? -3.689 6.344 -8.119 1.00 97.50 183 TYR A CA 1
ATOM 1482 C C . TYR A 1 183 ? -2.791 6.033 -9.326 1.00 97.50 183 TYR A C 1
ATOM 1484 O O . TYR A 1 183 ? -2.109 6.929 -9.827 1.00 97.50 183 TYR A O 1
ATOM 1492 N N . TRP A 1 184 ? -2.783 4.784 -9.805 1.00 96.88 184 TRP A N 1
ATOM 1493 C CA . TRP A 1 184 ? -1.952 4.346 -10.928 1.00 96.88 184 TRP A CA 1
ATOM 1494 C C . TRP A 1 184 ? -2.635 3.251 -11.762 1.00 96.88 184 TRP A C 1
ATOM 1496 O O . TRP A 1 184 ? -3.414 2.450 -11.247 1.00 96.88 184 TRP A O 1
ATOM 1506 N N . THR A 1 185 ? -2.339 3.215 -13.062 1.00 94.38 185 THR A N 1
ATOM 1507 C CA . THR A 1 185 ? -2.734 2.148 -13.990 1.00 94.38 185 THR A CA 1
ATOM 1508 C C . THR A 1 185 ? -1.621 1.927 -15.007 1.00 94.38 185 THR A C 1
ATOM 1510 O O . THR A 1 185 ? -0.882 2.861 -15.321 1.00 94.38 185 THR A O 1
ATOM 1513 N N . VAL A 1 186 ? -1.523 0.711 -15.542 1.00 90.38 186 VAL A N 1
ATOM 1514 C CA . VAL A 1 186 ? -0.720 0.455 -16.743 1.00 90.38 186 VAL A CA 1
ATOM 1515 C C . VAL A 1 186 ? -1.363 1.207 -17.907 1.00 90.38 186 VAL A C 1
ATOM 1517 O O . VAL A 1 186 ? -2.582 1.129 -18.084 1.00 90.38 186 VAL A O 1
ATOM 1520 N N . ASP A 1 187 ? -0.557 1.932 -18.680 1.00 88.94 187 ASP A N 1
ATOM 1521 C CA . ASP A 1 187 ? -0.977 2.490 -19.964 1.00 88.94 187 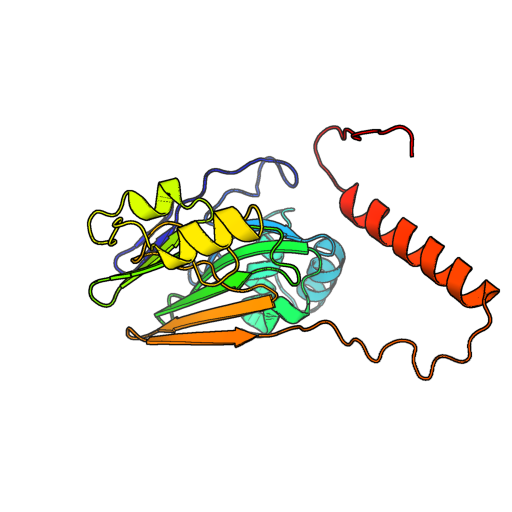ASP A CA 1
ATOM 1522 C C . ASP A 1 187 ? -0.508 1.560 -21.085 1.00 88.94 187 ASP A C 1
ATOM 1524 O O . ASP A 1 187 ? 0.662 1.554 -21.456 1.00 88.94 187 ASP A O 1
ATOM 1528 N N . TYR A 1 188 ? -1.425 0.746 -21.606 1.00 85.00 188 TYR A N 1
ATOM 1529 C CA . TYR A 1 188 ? -1.131 -0.228 -22.662 1.00 85.00 188 TYR A CA 1
ATOM 1530 C C . TYR A 1 188 ? -0.886 0.406 -24.038 1.00 85.00 188 TYR A C 1
ATOM 1532 O O . TYR A 1 188 ? -0.513 -0.302 -24.964 1.00 85.00 188 TYR A O 1
ATOM 1540 N N . ARG A 1 189 ? -1.077 1.724 -24.177 1.00 84.56 189 ARG A N 1
ATOM 1541 C CA . ARG A 1 189 ? -0.788 2.457 -25.420 1.00 84.56 189 ARG A CA 1
ATOM 1542 C C . ARG A 1 189 ? 0.688 2.842 -25.534 1.00 84.56 189 ARG A C 1
ATOM 1544 O O . ARG A 1 189 ? 1.126 3.309 -26.584 1.00 84.56 189 ARG A O 1
ATOM 1551 N N . LEU A 1 190 ? 1.458 2.684 -24.451 1.00 72.50 190 LEU A N 1
ATOM 1552 C CA . LEU A 1 190 ? 2.902 2.908 -24.450 1.00 72.50 190 LEU A CA 1
ATOM 1553 C C . LEU A 1 190 ? 3.554 1.948 -25.457 1.00 72.50 190 LEU A C 1
ATOM 1555 O O . LEU A 1 190 ? 3.526 0.737 -25.266 1.00 72.50 190 LEU A O 1
ATOM 1559 N N . GLY A 1 191 ? 4.103 2.506 -26.537 1.00 73.00 191 GLY A N 1
ATOM 1560 C CA . GLY A 1 191 ? 4.738 1.760 -27.629 1.00 73.00 191 GLY A CA 1
ATOM 1561 C C . GLY A 1 191 ? 4.070 1.943 -28.994 1.00 73.00 191 GLY A C 1
ATOM 1562 O O . GLY A 1 191 ? 4.751 1.846 -30.007 1.00 73.00 191 GLY A O 1
ATOM 1563 N N . GLU A 1 192 ? 2.781 2.300 -29.058 1.00 80.06 192 GLU A N 1
ATOM 1564 C CA . GLU A 1 192 ? 2.064 2.446 -30.344 1.00 80.06 192 GLU A CA 1
ATOM 1565 C C . GLU A 1 192 ? 2.608 3.592 -31.213 1.00 80.06 192 GLU A C 1
ATOM 1567 O O . GLU A 1 192 ? 2.499 3.571 -32.438 1.00 80.06 192 GLU A O 1
ATOM 1572 N N . THR A 1 193 ? 3.200 4.604 -30.579 1.00 81.12 193 THR A N 1
ATOM 1573 C CA . THR A 1 193 ? 3.781 5.776 -31.246 1.00 81.12 193 THR A CA 1
ATOM 1574 C C . THR A 1 193 ? 5.291 5.877 -31.061 1.00 81.12 193 THR A C 1
ATOM 1576 O O . THR A 1 193 ? 5.865 6.920 -31.383 1.00 81.12 193 THR A O 1
ATOM 1579 N N . ASP A 1 194 ? 5.931 4.849 -30.501 1.00 83.44 194 ASP A N 1
ATOM 1580 C CA . ASP A 1 194 ? 7.373 4.867 -30.287 1.00 83.44 194 ASP A CA 1
ATOM 1581 C C . ASP A 1 194 ? 8.095 4.684 -31.627 1.00 83.44 194 ASP A C 1
ATOM 1583 O O . ASP A 1 194 ? 7.802 3.767 -32.393 1.00 83.44 194 ASP A O 1
ATOM 1587 N N . ARG A 1 195 ? 8.988 5.621 -31.948 1.00 88.88 195 ARG A N 1
ATOM 1588 C CA . ARG A 1 195 ? 9.738 5.659 -33.215 1.00 88.88 195 ARG A CA 1
ATOM 1589 C C . ARG A 1 195 ? 11.236 5.462 -33.016 1.00 88.88 195 ARG A C 1
ATOM 1591 O O . ARG A 1 195 ? 12.000 5.698 -33.952 1.00 88.88 195 ARG A O 1
ATOM 1598 N N . ARG A 1 196 ? 11.655 5.116 -31.800 1.00 91.75 196 ARG A N 1
ATOM 1599 C CA . ARG A 1 196 ? 13.053 4.829 -31.483 1.00 91.75 196 ARG A CA 1
ATOM 1600 C C . ARG A 1 196 ? 13.521 3.572 -32.205 1.00 91.75 196 ARG A C 1
ATOM 1602 O O . ARG A 1 196 ? 12.706 2.747 -32.625 1.00 91.75 196 ARG A O 1
ATOM 1609 N N . SER A 1 197 ? 14.831 3.465 -32.401 1.00 93.88 197 SER A N 1
ATOM 1610 C CA . SER A 1 197 ? 15.410 2.271 -33.006 1.00 93.88 197 SER A CA 1
ATOM 1611 C C . SER A 1 197 ? 15.321 1.084 -32.045 1.00 93.88 197 SER A C 1
ATOM 1613 O O . SER A 1 197 ? 15.153 1.257 -30.840 1.00 93.88 197 SER A O 1
ATOM 1615 N N . GLU A 1 198 ? 15.434 -0.134 -32.572 1.00 93.44 198 GLU A N 1
ATOM 1616 C CA . GLU A 1 198 ? 15.520 -1.334 -31.732 1.00 93.44 198 GLU A CA 1
ATOM 1617 C C . GLU A 1 198 ? 16.717 -1.267 -30.771 1.00 93.44 198 GLU A C 1
ATOM 1619 O O . GLU A 1 198 ? 16.582 -1.646 -29.614 1.00 93.44 198 GLU A O 1
ATOM 1624 N N . GLU A 1 199 ? 17.847 -0.717 -31.223 1.00 96.25 199 GLU A N 1
ATOM 1625 C CA . GLU A 1 199 ? 19.053 -0.512 -30.411 1.00 96.25 199 GLU A CA 1
ATOM 1626 C C . GLU A 1 199 ? 18.767 0.390 -29.202 1.00 96.25 199 GLU A C 1
ATOM 1628 O O . GLU A 1 199 ? 19.001 -0.019 -28.068 1.00 96.25 199 GLU A O 1
ATOM 1633 N N . ASP A 1 200 ? 18.118 1.542 -29.415 1.00 94.88 200 ASP A N 1
ATOM 1634 C CA . ASP A 1 200 ? 17.730 2.448 -28.321 1.00 94.88 200 ASP A CA 1
ATOM 1635 C C . ASP A 1 200 ? 16.780 1.779 -27.307 1.00 94.88 200 ASP A C 1
ATOM 1637 O O . ASP A 1 200 ? 16.792 2.097 -26.116 1.00 94.88 200 ASP A O 1
ATOM 1641 N N . LEU A 1 201 ? 15.900 0.886 -27.778 1.00 93.25 201 LEU A N 1
ATOM 1642 C CA . LEU A 1 201 ? 14.949 0.167 -26.925 1.00 93.25 201 LEU A CA 1
ATOM 1643 C C . LEU A 1 201 ? 15.633 -0.928 -26.103 1.00 93.25 201 LEU A C 1
ATOM 1645 O O . LEU A 1 201 ? 15.243 -1.157 -24.956 1.00 93.25 201 LEU A O 1
ATOM 1649 N N . VAL A 1 202 ? 16.633 -1.599 -26.676 1.00 95.69 202 VAL A N 1
ATOM 1650 C CA . VAL A 1 202 ? 17.464 -2.579 -25.967 1.00 95.69 202 VAL A CA 1
ATOM 1651 C C . VAL A 1 202 ? 18.288 -1.886 -24.886 1.00 95.69 202 VAL A C 1
ATOM 1653 O O . VAL A 1 202 ? 18.288 -2.356 -23.749 1.00 95.69 202 VAL A O 1
ATOM 1656 N N . ASP A 1 203 ? 18.902 -0.747 -25.204 1.00 96.31 203 ASP A N 1
ATOM 1657 C CA . ASP A 1 203 ? 19.674 0.038 -24.239 1.00 96.31 203 ASP A CA 1
ATOM 1658 C C . ASP A 1 203 ? 18.786 0.537 -23.090 1.00 96.31 203 ASP A C 1
ATOM 1660 O O . ASP A 1 203 ? 19.127 0.361 -21.919 1.00 96.31 203 ASP A O 1
ATOM 1664 N N . GLU A 1 204 ? 17.590 1.073 -23.386 1.00 94.25 204 GLU A N 1
ATOM 1665 C CA . GLU A 1 204 ? 16.655 1.454 -22.320 1.00 94.25 204 GLU A CA 1
ATOM 1666 C C . GLU A 1 204 ? 16.237 0.242 -21.477 1.00 94.25 204 GLU A C 1
ATOM 1668 O O . GLU A 1 204 ? 16.128 0.353 -20.253 1.00 94.25 204 GLU A O 1
ATOM 1673 N N . LEU A 1 205 ? 15.972 -0.911 -22.095 1.00 95.06 205 LEU A N 1
ATOM 1674 C CA . LEU A 1 205 ? 15.605 -2.114 -21.355 1.00 95.06 205 LEU A CA 1
ATOM 1675 C C . LEU A 1 205 ? 16.713 -2.521 -20.378 1.00 95.06 205 LEU A C 1
ATOM 1677 O O . LEU A 1 205 ? 16.399 -2.806 -19.218 1.00 95.06 205 LEU A O 1
ATOM 1681 N N . ASP A 1 206 ? 17.972 -2.528 -20.820 1.00 96.88 206 ASP A N 1
ATOM 1682 C CA . ASP A 1 206 ? 19.111 -2.876 -19.970 1.00 96.88 206 ASP A CA 1
ATOM 1683 C C . ASP A 1 206 ? 19.272 -1.875 -18.819 1.00 96.88 206 ASP A C 1
ATOM 1685 O O . ASP A 1 206 ? 19.321 -2.276 -17.652 1.00 96.88 206 ASP A O 1
ATOM 1689 N N . ASP A 1 207 ? 19.198 -0.573 -19.111 1.00 96.94 207 ASP A N 1
ATOM 1690 C CA . ASP A 1 207 ? 19.254 0.492 -18.106 1.00 96.94 207 ASP A CA 1
ATOM 1691 C C . ASP A 1 207 ? 18.149 0.340 -17.050 1.00 96.94 207 ASP A C 1
ATOM 1693 O O . ASP A 1 207 ? 18.400 0.398 -15.840 1.00 96.94 207 ASP A O 1
ATOM 1697 N N . ARG A 1 208 ? 16.903 0.113 -17.485 1.00 94.81 208 ARG A N 1
ATOM 1698 C CA . ARG A 1 208 ? 15.747 -0.050 -16.590 1.00 94.81 208 ARG A CA 1
ATOM 1699 C C . ARG A 1 208 ? 15.837 -1.329 -15.778 1.00 94.81 208 ARG A C 1
ATOM 1701 O O . ARG A 1 208 ? 15.478 -1.320 -14.595 1.00 94.81 208 ARG A O 1
ATOM 1708 N N . LEU A 1 209 ? 16.298 -2.420 -16.384 1.00 95.69 209 LEU A N 1
ATOM 1709 C CA . LEU A 1 209 ? 16.480 -3.691 -15.698 1.00 95.69 209 LEU A CA 1
ATOM 1710 C C . LEU A 1 209 ? 17.568 -3.557 -14.629 1.00 95.69 209 LEU A C 1
ATOM 1712 O O . LEU A 1 209 ? 17.298 -3.849 -13.459 1.00 95.69 209 LEU A O 1
ATOM 1716 N N . CYS A 1 210 ? 18.732 -3.022 -14.993 1.00 95.69 210 CYS A N 1
ATOM 1717 C CA . CYS A 1 210 ? 19.842 -2.751 -14.085 1.00 95.69 210 CYS A CA 1
ATOM 1718 C C . CYS A 1 210 ? 19.435 -1.808 -12.946 1.00 95.69 210 CYS A C 1
ATOM 1720 O O . CYS A 1 210 ? 19.694 -2.104 -11.775 1.00 95.69 210 CYS A O 1
ATOM 1722 N N . GLU A 1 211 ? 18.725 -0.716 -13.246 1.00 94.38 211 GLU A N 1
ATOM 1723 C CA . GLU A 1 211 ? 18.176 0.191 -12.233 1.00 94.38 211 GLU A CA 1
ATOM 1724 C C . GLU A 1 211 ? 17.231 -0.557 -11.282 1.00 94.38 211 GLU A C 1
ATOM 1726 O O . GLU A 1 211 ? 17.331 -0.422 -10.060 1.00 94.38 211 GLU A O 1
ATOM 1731 N N . SER A 1 212 ? 16.325 -1.377 -11.825 1.00 92.62 212 SER A N 1
ATOM 1732 C CA . SER A 1 212 ? 15.342 -2.116 -11.033 1.00 92.62 212 SER A CA 1
ATOM 1733 C C . SER A 1 212 ? 15.987 -3.118 -10.072 1.00 92.62 212 SER A C 1
ATOM 1735 O O . SER A 1 212 ? 15.494 -3.271 -8.948 1.00 92.62 212 SER A O 1
ATOM 1737 N N . VAL A 1 213 ? 17.082 -3.760 -10.493 1.00 92.81 213 VAL A N 1
ATOM 1738 C CA . VAL A 1 213 ? 17.882 -4.665 -9.665 1.00 92.81 213 VAL A CA 1
ATOM 1739 C C . VAL A 1 213 ? 18.620 -3.861 -8.606 1.00 92.81 213 VAL A C 1
ATOM 1741 O O . VAL A 1 213 ? 18.441 -4.135 -7.424 1.00 92.81 213 VAL A O 1
ATOM 1744 N N . ARG A 1 214 ? 19.359 -2.813 -8.992 1.00 92.56 214 ARG A N 1
ATOM 1745 C CA . ARG A 1 214 ? 20.117 -1.954 -8.066 1.00 92.56 214 ARG A CA 1
ATOM 1746 C C . ARG A 1 214 ? 19.248 -1.425 -6.926 1.00 92.56 214 ARG A C 1
ATOM 1748 O O . ARG A 1 214 ? 19.654 -1.489 -5.772 1.00 92.56 214 ARG A O 1
ATOM 1755 N N . LEU A 1 215 ? 18.040 -0.961 -7.245 1.00 90.19 215 LEU A N 1
ATOM 1756 C CA . LEU A 1 215 ? 17.063 -0.458 -6.274 1.00 90.19 215 LEU A CA 1
ATOM 1757 C C . LEU A 1 215 ? 16.559 -1.515 -5.273 1.00 90.19 215 LEU A C 1
ATOM 1759 O O . LEU A 1 215 ? 16.010 -1.148 -4.244 1.00 90.19 215 LEU A O 1
ATOM 1763 N N . ARG A 1 216 ? 16.707 -2.810 -5.575 1.00 90.00 216 ARG A N 1
ATOM 1764 C CA . ARG A 1 216 ? 16.294 -3.945 -4.723 1.00 90.00 216 ARG A CA 1
ATOM 1765 C C . ARG A 1 216 ? 17.468 -4.644 -4.034 1.00 90.00 216 ARG A C 1
ATOM 1767 O O . ARG A 1 216 ? 17.248 -5.596 -3.293 1.00 90.00 216 ARG A O 1
ATOM 1774 N N . LEU A 1 217 ? 18.699 -4.219 -4.317 1.00 89.62 217 LEU A N 1
ATOM 1775 C CA . LEU A 1 217 ? 19.909 -4.708 -3.653 1.00 89.62 217 LEU A CA 1
ATOM 1776 C C . LEU A 1 217 ? 20.255 -3.883 -2.408 1.00 89.62 217 LEU A C 1
ATOM 1778 O O . LEU A 1 217 ? 21.240 -4.170 -1.735 1.00 89.62 217 LEU A O 1
ATOM 1782 N N . GLU A 1 218 ? 19.478 -2.851 -2.093 1.00 84.50 218 GLU A N 1
ATOM 1783 C CA . GLU A 1 218 ? 19.683 -2.090 -0.872 1.00 84.50 218 GLU A CA 1
ATOM 1784 C C . GLU A 1 218 ? 19.202 -2.893 0.345 1.00 84.50 218 GLU A C 1
ATOM 1786 O O . GLU A 1 218 ? 18.038 -3.265 0.440 1.00 84.50 218 GLU A O 1
ATOM 1791 N N . SER A 1 219 ? 20.114 -3.219 1.263 1.00 82.50 219 SER A N 1
ATOM 1792 C CA . SER A 1 219 ? 19.818 -4.072 2.416 1.00 82.50 219 SER A CA 1
ATOM 1793 C C . SER A 1 219 ? 20.886 -3.922 3.501 1.00 82.50 219 SER A C 1
ATOM 1795 O O . SER A 1 219 ? 22.076 -3.904 3.189 1.00 82.50 219 SER A O 1
ATOM 1797 N N . ASP A 1 220 ? 20.474 -3.897 4.774 1.00 81.75 220 ASP A N 1
ATOM 1798 C CA . ASP A 1 220 ? 21.387 -3.963 5.931 1.00 81.75 220 ASP A CA 1
ATOM 1799 C C . ASP A 1 220 ? 21.667 -5.415 6.373 1.00 81.75 220 ASP A C 1
ATOM 1801 O O . ASP A 1 220 ? 22.327 -5.664 7.385 1.00 81.75 220 ASP A O 1
ATOM 1805 N N . VAL A 1 221 ? 21.154 -6.396 5.624 1.00 83.19 221 VAL A N 1
ATOM 1806 C CA . VAL A 1 221 ? 21.366 -7.835 5.836 1.00 83.19 221 VAL A CA 1
ATOM 1807 C C . VAL A 1 221 ? 21.889 -8.513 4.560 1.00 83.19 221 VAL A C 1
ATOM 1809 O O . VAL A 1 221 ? 21.666 -7.998 3.461 1.00 83.19 221 VAL A O 1
ATOM 1812 N N . PRO A 1 222 ? 22.570 -9.673 4.661 1.00 86.00 222 PRO A N 1
ATOM 1813 C CA . PRO A 1 222 ? 23.056 -10.398 3.490 1.00 86.00 222 PRO A CA 1
ATOM 1814 C C . PRO A 1 222 ? 21.949 -10.718 2.481 1.00 86.00 222 PRO A C 1
ATOM 1816 O O . PRO A 1 222 ? 20.833 -11.082 2.853 1.00 86.00 222 PRO A O 1
ATOM 1819 N N . LEU A 1 223 ? 22.290 -10.621 1.198 1.00 87.31 223 LEU A N 1
ATOM 1820 C CA . LEU A 1 223 ? 21.380 -10.887 0.089 1.00 87.31 223 LEU A CA 1
ATOM 1821 C C . LEU A 1 223 ? 21.526 -12.325 -0.410 1.00 87.31 223 LEU A C 1
ATOM 1823 O O . LEU A 1 223 ? 22.614 -12.901 -0.396 1.00 87.31 223 LEU A O 1
ATOM 1827 N N . GLY A 1 224 ? 20.420 -12.881 -0.896 1.00 87.25 224 GLY A N 1
ATOM 1828 C CA . GLY A 1 224 ? 20.383 -14.157 -1.601 1.00 87.25 224 GLY A CA 1
ATOM 1829 C C . GLY A 1 224 ? 19.651 -14.007 -2.929 1.00 87.25 224 GLY A C 1
ATOM 1830 O O . GLY A 1 224 ? 18.717 -13.215 -3.039 1.00 87.25 224 GLY A O 1
ATOM 1831 N N . ALA A 1 225 ? 20.066 -14.782 -3.927 1.00 88.56 225 ALA A N 1
ATOM 1832 C CA . ALA A 1 225 ? 19.400 -14.859 -5.221 1.00 88.56 225 ALA A CA 1
ATOM 1833 C C . ALA A 1 225 ? 18.841 -16.269 -5.433 1.00 88.56 225 ALA A C 1
ATOM 1835 O O . ALA A 1 225 ? 19.544 -17.260 -5.234 1.00 88.56 225 ALA A O 1
ATOM 1836 N N . PHE A 1 226 ? 17.578 -16.356 -5.850 1.00 86.00 226 PHE A N 1
ATOM 1837 C CA . PHE A 1 226 ? 16.999 -17.602 -6.342 1.00 86.00 226 PHE A CA 1
ATOM 1838 C C . PHE A 1 226 ? 17.333 -17.731 -7.823 1.00 86.00 226 PHE A C 1
ATOM 1840 O O . PHE A 1 226 ? 16.906 -16.904 -8.625 1.00 86.00 226 PHE A O 1
ATOM 1847 N N . LEU A 1 227 ? 18.108 -18.753 -8.170 1.00 87.62 227 LEU A N 1
ATOM 1848 C CA . LEU A 1 227 ? 18.534 -19.009 -9.541 1.00 87.62 227 LEU A CA 1
ATOM 1849 C C . LEU A 1 227 ? 17.737 -20.173 -10.128 1.00 87.62 227 LEU A C 1
ATOM 1851 O O . LEU A 1 227 ? 17.494 -21.180 -9.461 1.00 87.62 227 LEU A O 1
ATOM 1855 N N . SER A 1 228 ? 17.351 -20.021 -11.390 1.00 87.50 228 SER A N 1
ATOM 1856 C CA . SER A 1 228 ? 16.790 -21.083 -12.228 1.00 87.50 228 SER A CA 1
ATOM 1857 C C . SER A 1 228 ? 17.639 -21.211 -13.498 1.00 87.50 228 SER A C 1
ATOM 1859 O O . SER A 1 228 ? 18.561 -20.424 -13.683 1.00 87.50 228 SER A O 1
ATOM 1861 N N . GLY A 1 229 ? 17.389 -22.208 -14.348 1.00 88.06 229 GLY A N 1
ATOM 1862 C CA . GLY A 1 229 ? 18.219 -22.468 -15.537 1.00 88.06 229 GLY A CA 1
ATOM 1863 C C . GLY A 1 229 ? 17.959 -21.561 -16.748 1.00 88.06 229 GLY 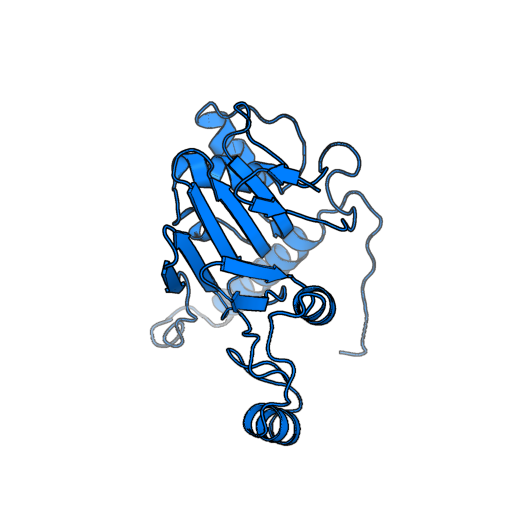A C 1
ATOM 1864 O O . GLY A 1 229 ? 18.390 -21.923 -17.841 1.00 88.06 229 GLY A O 1
ATOM 1865 N N . GLY A 1 230 ? 17.194 -20.480 -16.573 1.00 70.94 230 GLY A N 1
ATOM 1866 C CA . GLY A 1 230 ? 16.818 -19.533 -17.628 1.00 70.94 230 GLY A CA 1
ATOM 1867 C C . GLY A 1 230 ? 17.652 -18.264 -17.630 1.00 70.94 230 GLY A C 1
ATOM 1868 O O . GLY A 1 230 ? 18.394 -18.040 -16.648 1.00 70.94 230 GLY A O 1
#

Organism: NCBI:txid408172

Radius of gyration: 19.49 Å; chains: 1; bounding box: 43×45×55 Å

Secondary structure (DSSP, 8-state):
-EE-SS-EE------SS-TTT--SSEE-TTS-EEEEEEEEETTHHHHHHHHHHTT---S-SSTTHHHHHHHHHHGGGGGGG-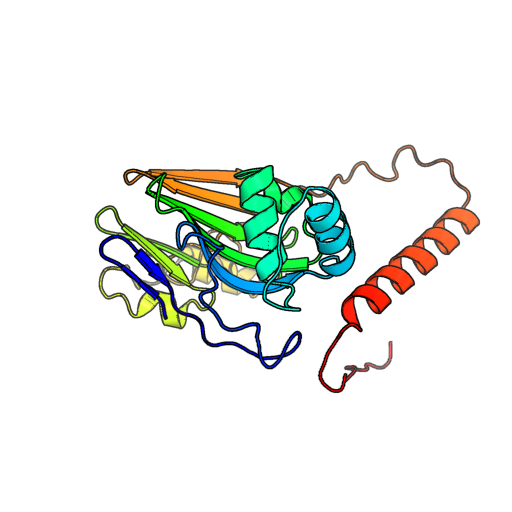-EEEEEEEEETTTTEEEEEE-TT--S--EEEEETTEEEEESSHHHHTTSTTS---B-HHHHHHHHHHSS--TT--SBTT-EEPPTTEEEEEETTEEEEEE-----TTTTTT----HHHHHHHHHHHHHHHHHTT---SS---------